Protein AF-A0A6F8UTC0-F1 (afdb_monomer_lite)

Structure (mmCIF, N/CA/C/O backbone):
data_AF-A0A6F8UTC0-F1
#
_entry.id   AF-A0A6F8UTC0-F1
#
loop_
_atom_site.group_PDB
_atom_site.id
_atom_site.type_symbol
_atom_site.label_atom_id
_atom_site.label_alt_id
_atom_site.label_comp_id
_atom_site.label_asym_id
_atom_site.label_entity_id
_atom_site.label_seq_id
_atom_site.pdbx_PDB_ins_code
_atom_site.Cartn_x
_atom_site.Cartn_y
_atom_site.Cartn_z
_atom_site.occupancy
_atom_site.B_iso_or_equiv
_atom_site.auth_seq_id
_atom_site.auth_comp_id
_atom_site.auth_asym_id
_atom_site.auth_atom_id
_atom_site.pdbx_PDB_model_num
ATOM 1 N N . MET A 1 1 ? -11.387 14.400 3.780 1.00 37.78 1 MET A N 1
ATOM 2 C CA . MET A 1 1 ? -12.212 13.318 3.208 1.00 37.78 1 MET A CA 1
ATOM 3 C C . MET A 1 1 ? -12.734 12.517 4.386 1.00 37.78 1 MET A C 1
ATOM 5 O O . MET A 1 1 ? -11.937 11.907 5.083 1.00 37.78 1 MET A O 1
ATOM 9 N N . THR A 1 2 ? -14.010 12.682 4.722 1.00 31.61 2 THR A N 1
ATOM 10 C CA . THR A 1 2 ? -14.590 12.215 5.991 1.00 31.61 2 THR A CA 1
ATOM 11 C C . THR A 1 2 ? -15.343 10.918 5.716 1.00 31.61 2 THR A C 1
ATOM 13 O O . THR A 1 2 ? -16.283 10.927 4.926 1.00 31.61 2 THR A O 1
ATOM 16 N N . LEU A 1 3 ? -14.898 9.803 6.298 1.00 43.12 3 LEU A N 1
ATOM 17 C CA . LEU A 1 3 ? -15.551 8.500 6.141 1.00 43.12 3 LEU A CA 1
ATOM 18 C C . LEU A 1 3 ? -16.836 8.477 6.985 1.00 43.12 3 LEU A C 1
ATOM 20 O O . LEU A 1 3 ? -16.785 8.781 8.172 1.00 43.12 3 LEU A O 1
ATOM 24 N N . LEU A 1 4 ? -17.984 8.134 6.397 1.00 34.75 4 LEU A N 1
ATOM 25 C CA . LEU A 1 4 ? -19.229 7.890 7.135 1.00 34.75 4 LEU A CA 1
ATOM 26 C C . LEU A 1 4 ? -19.411 6.376 7.322 1.00 34.75 4 LEU A C 1
ATOM 28 O O . LEU A 1 4 ? -19.353 5.641 6.338 1.00 34.75 4 LEU A O 1
ATOM 32 N N . PRO A 1 5 ? -19.642 5.892 8.551 1.00 50.03 5 PRO A N 1
ATOM 33 C CA . PRO A 1 5 ? -19.985 4.501 8.789 1.00 50.03 5 PRO A CA 1
ATOM 34 C C . PRO A 1 5 ? -21.492 4.295 8.597 1.00 50.03 5 PRO A C 1
ATOM 36 O O . PRO A 1 5 ? -22.301 4.675 9.450 1.00 50.03 5 PRO A O 1
ATOM 39 N N . ASP A 1 6 ? -21.864 3.644 7.496 1.00 47.78 6 ASP A N 1
ATOM 40 C CA . ASP A 1 6 ? -23.192 3.058 7.307 1.00 47.78 6 ASP A CA 1
ATOM 41 C C . ASP A 1 6 ? -23.338 1.815 8.193 1.00 47.78 6 ASP A C 1
ATOM 43 O O . ASP A 1 6 ? -23.087 0.682 7.796 1.00 47.78 6 ASP A O 1
ATOM 47 N N . SER A 1 7 ? -23.679 2.048 9.458 1.00 51.69 7 SER A N 1
ATOM 48 C CA . SER A 1 7 ? -24.448 1.137 10.321 1.00 51.69 7 SER A CA 1
ATOM 49 C C . SER A 1 7 ? -24.570 1.755 11.710 1.00 51.69 7 SER A C 1
ATOM 51 O O . SER A 1 7 ? -24.060 1.268 12.719 1.00 51.69 7 SER A O 1
ATOM 53 N N . VAL A 1 8 ? -25.289 2.874 11.789 1.00 48.56 8 VAL A N 1
ATOM 54 C CA . VAL A 1 8 ? -25.840 3.300 13.076 1.00 48.56 8 VAL A CA 1
ATOM 55 C C . VAL A 1 8 ? -26.801 2.190 13.527 1.00 48.56 8 VAL A C 1
ATOM 57 O O . VAL A 1 8 ? -27.676 1.824 12.739 1.00 48.56 8 VAL A O 1
ATOM 60 N N . PRO A 1 9 ? -26.686 1.647 14.758 1.00 48.69 9 PRO A N 1
ATOM 61 C CA . PRO A 1 9 ? -27.697 0.740 15.283 1.00 48.69 9 PRO A CA 1
ATOM 62 C C . PRO A 1 9 ? -29.050 1.425 15.131 1.00 48.69 9 PRO A C 1
ATOM 64 O O . PRO A 1 9 ? -29.203 2.576 15.561 1.00 48.69 9 PRO A O 1
ATOM 67 N N . THR A 1 10 ? -29.997 0.748 14.483 1.00 57.16 10 THR A N 1
ATOM 68 C CA . THR A 1 10 ? -31.353 1.261 14.285 1.00 57.16 10 THR A CA 1
ATOM 69 C C . THR A 1 10 ? -31.884 1.790 15.617 1.00 57.16 10 THR A C 1
ATOM 71 O O . THR A 1 10 ? -31.550 1.272 16.686 1.00 57.16 10 THR A O 1
ATOM 74 N N . SER A 1 11 ? -32.695 2.847 15.583 1.00 66.44 11 SER A N 1
ATOM 75 C CA . SER A 1 11 ? -33.332 3.439 16.774 1.00 66.44 11 SER A CA 1
ATOM 76 C C . SER A 1 11 ? -33.921 2.387 17.730 1.00 66.44 11 SER A C 1
ATOM 78 O O . SER A 1 11 ? -33.895 2.567 18.945 1.00 66.44 11 SER A O 1
ATOM 80 N N . VAL A 1 12 ? -34.350 1.250 17.177 1.00 64.44 12 VAL A N 1
ATOM 81 C CA . VAL A 1 12 ? -34.816 0.045 17.868 1.00 64.44 12 VAL A CA 1
ATOM 82 C C . VAL A 1 12 ? -33.764 -0.571 18.799 1.00 64.44 12 VAL A C 1
ATOM 84 O O . VAL A 1 12 ? -34.077 -0.841 19.954 1.00 64.44 12 VAL A O 1
ATOM 87 N N . ALA A 1 13 ? -32.513 -0.749 18.363 1.00 62.91 13 ALA A N 1
ATOM 88 C CA . ALA A 1 13 ? -31.450 -1.310 19.203 1.00 62.91 13 ALA A CA 1
ATOM 89 C C . ALA A 1 13 ? -31.121 -0.399 20.398 1.00 62.91 13 ALA A C 1
ATOM 91 O O . ALA A 1 13 ? -30.883 -0.878 21.507 1.00 62.91 13 ALA A O 1
ATOM 92 N N . ARG A 1 14 ? -31.181 0.926 20.200 1.00 64.88 14 ARG A N 1
ATOM 93 C CA . ARG A 1 14 ? -31.019 1.902 21.291 1.00 64.88 14 ARG A CA 1
ATOM 94 C C . ARG A 1 14 ? -32.198 1.866 22.258 1.00 64.88 14 ARG A C 1
ATOM 96 O O . ARG A 1 14 ? -31.983 1.840 23.465 1.00 64.88 14 ARG A O 1
ATOM 103 N N . ALA A 1 15 ? -33.427 1.823 21.745 1.00 69.88 15 ALA A N 1
ATOM 104 C CA . ALA A 1 15 ? -34.628 1.718 22.570 1.00 69.88 15 ALA A CA 1
ATOM 105 C C . ALA A 1 15 ? -34.634 0.431 23.411 1.00 69.88 15 ALA A C 1
ATOM 107 O O . ALA A 1 15 ? -34.997 0.472 24.585 1.00 69.88 15 ALA A O 1
ATOM 108 N N . PHE A 1 16 ? -34.165 -0.687 22.848 1.00 70.56 16 PHE A N 1
ATOM 109 C CA . PHE A 1 16 ? -34.057 -1.956 23.566 1.00 70.56 16 PHE A CA 1
ATOM 110 C C . PHE A 1 16 ? -33.047 -1.876 24.718 1.00 70.56 16 PHE A C 1
ATOM 112 O O . PHE A 1 16 ? -33.365 -2.282 25.831 1.00 70.56 16 PHE A O 1
ATOM 119 N N . LEU A 1 17 ? -31.880 -1.265 24.481 1.00 70.56 17 LEU A N 1
ATOM 120 C CA . LEU A 1 17 ? -30.852 -1.028 25.502 1.00 70.56 17 LEU A CA 1
ATOM 121 C C . LEU A 1 17 ? -31.375 -0.173 26.666 1.00 70.56 17 LEU A C 1
ATOM 123 O O . LEU A 1 17 ? -31.218 -0.552 27.829 1.00 70.56 17 LEU A O 1
ATOM 127 N N . PHE A 1 18 ? -32.052 0.941 26.365 1.00 75.81 18 PHE A N 1
ATOM 128 C CA . PHE A 1 18 ? -32.669 1.787 27.393 1.00 75.81 18 PHE A CA 1
ATOM 129 C C . PHE A 1 18 ? -33.800 1.064 28.136 1.00 75.81 18 PHE A C 1
ATOM 131 O O . PHE A 1 18 ? -33.924 1.220 29.350 1.00 75.81 18 PHE A O 1
ATOM 138 N N . GLY A 1 19 ? -34.583 0.237 27.438 1.00 79.31 19 GLY A N 1
ATOM 139 C CA . GLY A 1 19 ? -35.638 -0.581 28.034 1.00 79.31 19 GLY A CA 1
ATOM 140 C C . GLY A 1 19 ? -35.091 -1.605 29.028 1.00 79.31 19 GLY A C 1
ATOM 141 O O . GLY A 1 19 ? -35.529 -1.637 30.177 1.00 79.31 19 GLY A O 1
ATOM 142 N N . THR A 1 20 ? -34.087 -2.395 28.632 1.00 74.06 20 THR A N 1
ATOM 143 C CA . THR A 1 20 ? -33.456 -3.384 29.523 1.00 74.06 20 THR A CA 1
ATOM 144 C C . THR A 1 20 ? -32.751 -2.726 30.705 1.00 74.06 20 THR A C 1
ATOM 146 O O . THR A 1 20 ? -32.805 -3.244 31.820 1.00 74.06 20 THR A O 1
ATOM 149 N N . PHE A 1 21 ? -32.147 -1.554 30.488 1.00 74.94 21 PHE A N 1
ATOM 150 C CA . PHE A 1 21 ? -31.512 -0.778 31.547 1.00 74.94 21 PHE A CA 1
ATOM 151 C C . PHE A 1 21 ? -32.530 -0.257 32.570 1.00 74.94 21 PHE A C 1
ATOM 153 O O . PHE A 1 21 ? -32.370 -0.480 33.770 1.00 74.94 21 PHE A O 1
ATOM 160 N N . GLY A 1 22 ? -33.610 0.379 32.101 1.00 78.81 22 GLY A N 1
ATOM 161 C CA . GLY A 1 22 ? -34.680 0.874 32.966 1.00 78.81 22 GLY A CA 1
ATOM 162 C C . GLY A 1 22 ? -35.311 -0.246 33.794 1.00 78.81 22 GLY A C 1
ATOM 163 O O . GLY A 1 22 ? -35.512 -0.085 34.997 1.00 78.81 22 GLY A O 1
ATOM 164 N N . LEU A 1 23 ? -35.531 -1.412 33.181 1.00 77.31 23 LEU A N 1
ATOM 165 C CA . LEU A 1 23 ? -36.039 -2.597 33.870 1.00 77.31 23 LEU A CA 1
ATOM 166 C C . LEU A 1 23 ? -35.081 -3.062 34.982 1.00 77.31 23 LEU A C 1
ATOM 168 O O . LEU A 1 23 ? -35.519 -3.338 36.097 1.00 77.31 23 LEU A O 1
ATOM 172 N N . GLY A 1 24 ? -33.772 -3.096 34.702 1.00 77.44 24 GLY A N 1
ATOM 173 C CA . GLY A 1 24 ? -32.742 -3.461 35.678 1.00 77.44 24 GLY A CA 1
ATOM 174 C C . GLY A 1 24 ? -32.701 -2.523 36.888 1.00 77.44 24 GLY A C 1
ATOM 175 O O . GLY A 1 24 ? -32.649 -2.990 38.026 1.00 77.44 24 GLY A O 1
ATOM 176 N N . VAL A 1 25 ? -32.803 -1.208 36.663 1.00 77.69 25 VAL A N 1
ATOM 177 C CA . VAL A 1 25 ? -32.870 -0.209 37.745 1.00 77.69 25 VAL A CA 1
ATOM 178 C C . VAL A 1 25 ? -34.129 -0.400 38.592 1.00 77.69 25 VAL A C 1
ATOM 180 O O . VAL A 1 25 ? -34.047 -0.401 39.820 1.00 77.69 25 VAL A O 1
ATOM 183 N N . VAL A 1 26 ? -35.287 -0.618 37.961 1.00 79.25 26 VAL A N 1
ATOM 184 C CA . VAL A 1 26 ? -36.551 -0.852 38.676 1.00 79.25 26 VAL A CA 1
ATOM 185 C C . VAL A 1 26 ? -36.475 -2.118 39.530 1.00 79.25 26 VAL A C 1
ATOM 187 O O . VAL A 1 26 ? -36.846 -2.070 40.702 1.00 79.25 26 VAL A O 1
ATOM 190 N N . PHE A 1 27 ? -35.942 -3.225 39.003 1.00 79.75 27 PHE A N 1
ATOM 191 C CA . PHE A 1 27 ? -35.770 -4.457 39.777 1.00 79.75 27 PHE A CA 1
ATOM 192 C C . PHE A 1 27 ? -34.795 -4.291 40.944 1.00 79.75 27 PHE A C 1
ATOM 194 O O . PHE A 1 27 ? -35.070 -4.795 42.032 1.00 79.75 27 PHE A O 1
ATOM 201 N N . ALA A 1 28 ? -33.695 -3.558 40.758 1.00 77.56 28 ALA A N 1
ATOM 202 C CA . ALA A 1 28 ? -32.742 -3.288 41.831 1.00 77.56 28 ALA A CA 1
ATOM 203 C C . ALA A 1 28 ? -33.369 -2.444 42.954 1.00 77.56 28 ALA A C 1
ATOM 205 O O . ALA A 1 28 ? -33.231 -2.774 44.134 1.00 77.56 28 ALA A O 1
ATOM 206 N N . LEU A 1 29 ? -34.101 -1.382 42.602 1.00 81.12 29 LEU A N 1
ATOM 207 C CA . LEU A 1 29 ? -34.798 -0.533 43.572 1.00 81.12 29 LEU A CA 1
ATOM 208 C C . LEU A 1 29 ? -35.916 -1.297 44.291 1.00 81.12 29 LEU A C 1
ATOM 210 O O . LEU A 1 29 ? -36.020 -1.218 45.515 1.00 81.12 29 LEU A O 1
ATOM 214 N N . TYR A 1 30 ? -36.714 -2.071 43.552 1.00 83.81 30 TYR A N 1
ATOM 215 C CA . TYR A 1 30 ? -37.788 -2.886 44.115 1.00 83.81 30 TYR A CA 1
ATOM 216 C C . TYR A 1 30 ? -37.244 -3.977 45.044 1.00 83.81 30 TYR A C 1
ATOM 218 O O . TYR A 1 30 ? -37.730 -4.132 46.162 1.00 83.81 30 TYR A O 1
ATOM 226 N N . GLY A 1 31 ? -36.193 -4.686 44.622 1.00 81.69 31 GLY A N 1
ATOM 227 C CA . GLY A 1 31 ? -35.520 -5.699 45.434 1.00 81.69 31 GLY A CA 1
ATOM 228 C C . GLY A 1 31 ? -34.963 -5.125 46.737 1.00 81.69 31 GLY A C 1
ATOM 229 O O . GLY A 1 31 ? -35.173 -5.709 47.800 1.00 81.69 31 GLY A O 1
ATOM 230 N N . ASN A 1 32 ? -34.337 -3.943 46.685 1.00 80.56 32 ASN A N 1
ATOM 231 C CA . ASN A 1 32 ? -33.869 -3.243 47.884 1.00 80.56 32 ASN A CA 1
ATOM 232 C C . ASN A 1 32 ? -35.019 -2.820 48.807 1.00 80.56 32 ASN A C 1
ATOM 234 O O . ASN A 1 32 ? -34.925 -3.013 50.019 1.00 80.56 32 ASN A O 1
ATOM 238 N N . ALA A 1 33 ? -36.107 -2.269 48.263 1.00 81.38 33 ALA A N 1
ATOM 239 C CA . ALA A 1 33 ? -37.265 -1.864 49.058 1.00 81.38 33 ALA A CA 1
ATOM 240 C C . ALA A 1 33 ? -37.925 -3.066 49.754 1.00 81.38 33 ALA A C 1
ATOM 242 O O . ALA A 1 33 ? -38.207 -3.013 50.952 1.00 81.38 33 ALA A O 1
ATOM 243 N N . TRP A 1 34 ? -38.108 -4.170 49.025 1.00 87.19 34 TRP A N 1
ATOM 244 C CA . TRP A 1 34 ? -38.650 -5.416 49.563 1.00 87.19 34 TRP A CA 1
ATOM 245 C C . TRP A 1 34 ? -37.753 -6.009 50.658 1.00 87.19 34 TRP A C 1
ATOM 247 O O . TRP A 1 34 ? -38.239 -6.395 51.721 1.00 87.19 34 TRP A O 1
ATOM 257 N N . TYR A 1 35 ? -36.434 -6.019 50.442 1.00 79.75 35 TYR A N 1
ATOM 258 C CA . TYR A 1 35 ? -35.474 -6.495 51.436 1.00 79.75 35 TYR A CA 1
ATOM 259 C C . TYR A 1 35 ? -35.493 -5.648 52.717 1.00 79.75 35 TYR A C 1
ATOM 261 O O . TYR A 1 35 ? -35.491 -6.198 53.820 1.00 79.75 35 TYR A O 1
ATOM 269 N N . LEU A 1 36 ? -35.561 -4.317 52.597 1.00 82.00 36 LEU A N 1
ATOM 270 C CA . LEU A 1 36 ? -35.660 -3.420 53.751 1.00 82.00 36 LEU A CA 1
ATOM 271 C C . LEU A 1 36 ? -36.943 -3.652 54.557 1.00 82.00 36 LEU A C 1
ATOM 273 O O . LEU A 1 36 ? -36.881 -3.688 55.786 1.00 82.00 36 LEU A O 1
ATOM 277 N N . ASP A 1 37 ? -38.083 -3.852 53.891 1.00 85.31 37 ASP A N 1
ATOM 278 C CA . ASP A 1 37 ? -39.349 -4.179 54.560 1.00 85.31 37 ASP A CA 1
ATOM 279 C C . ASP A 1 37 ? -39.262 -5.517 55.312 1.00 85.31 37 ASP A C 1
ATOM 281 O O . ASP A 1 37 ? -39.659 -5.616 56.476 1.00 85.31 37 ASP A O 1
ATOM 285 N N . PHE A 1 38 ? -38.655 -6.533 54.692 1.00 84.69 38 PHE A N 1
ATOM 286 C CA . PHE A 1 38 ? -38.432 -7.830 55.328 1.00 84.69 38 PHE A CA 1
ATOM 287 C C . PHE A 1 38 ? -37.548 -7.722 56.582 1.00 84.69 38 PHE A C 1
ATOM 289 O O . PHE A 1 38 ? -37.896 -8.252 57.642 1.00 84.69 38 PHE A O 1
ATOM 296 N N . VAL A 1 39 ? -36.424 -7.001 56.494 1.00 81.25 39 VAL A N 1
ATOM 297 C CA . VAL A 1 39 ? -35.525 -6.769 57.637 1.00 81.25 39 VAL A CA 1
ATOM 298 C C . VAL A 1 39 ? -36.239 -5.993 58.742 1.00 81.25 39 VAL A C 1
ATOM 300 O O . VAL A 1 39 ? -36.117 -6.355 59.913 1.00 81.25 39 VAL A O 1
ATOM 303 N N . ARG A 1 40 ? -37.024 -4.969 58.389 1.00 87.69 40 ARG A N 1
ATOM 304 C CA . ARG A 1 40 ? -37.786 -4.164 59.347 1.00 87.69 40 ARG A CA 1
ATOM 305 C C . ARG A 1 40 ? -38.797 -5.006 60.121 1.00 87.69 40 ARG A C 1
ATOM 307 O O . ARG A 1 40 ? -38.778 -4.973 61.348 1.00 87.69 40 ARG A O 1
ATOM 314 N N . LYS A 1 41 ? -39.614 -5.805 59.429 1.00 86.69 41 LYS A N 1
ATOM 315 C CA . LYS A 1 41 ? -40.600 -6.701 60.061 1.00 86.69 41 LYS A CA 1
ATOM 316 C C . LYS A 1 41 ? -39.938 -7.695 61.008 1.00 86.69 41 LYS A C 1
ATOM 318 O O . LYS A 1 41 ? -40.409 -7.906 62.123 1.00 86.69 41 LYS A O 1
ATOM 323 N N . ARG A 1 42 ? -38.807 -8.274 60.596 1.00 81.88 42 ARG A N 1
ATOM 324 C CA . ARG A 1 42 ? -38.046 -9.207 61.436 1.00 81.88 42 ARG A CA 1
ATOM 325 C C . ARG A 1 42 ? -37.456 -8.513 62.667 1.00 81.88 42 ARG A C 1
ATOM 327 O O . ARG A 1 42 ? -37.458 -9.091 63.748 1.00 81.88 42 ARG A O 1
ATOM 334 N N . TRP A 1 43 ? -36.993 -7.272 62.526 1.00 81.75 43 TRP A N 1
ATOM 335 C CA . TRP A 1 43 ? -36.491 -6.470 63.643 1.00 81.75 43 TRP A CA 1
ATOM 336 C C . TRP A 1 43 ? -37.593 -6.077 64.634 1.00 81.75 43 TRP A C 1
ATOM 338 O O . TRP A 1 43 ? -37.388 -6.128 65.845 1.00 81.75 43 TRP A O 1
ATOM 348 N N . GLU A 1 44 ? -38.771 -5.708 64.133 1.00 88.06 44 GLU A N 1
ATOM 349 C CA . GLU A 1 44 ? -39.940 -5.400 64.960 1.00 88.06 44 GLU A CA 1
ATOM 350 C C . GLU A 1 44 ? -40.413 -6.632 65.743 1.00 88.06 44 GLU A C 1
ATOM 352 O O . GLU A 1 44 ? -40.672 -6.515 66.939 1.00 88.06 44 GLU A O 1
ATOM 357 N N . ALA A 1 45 ? -40.413 -7.818 65.123 1.00 84.19 45 ALA A N 1
ATOM 358 C CA . ALA A 1 45 ? -40.710 -9.076 65.809 1.00 84.19 45 ALA A CA 1
ATOM 359 C C . ALA A 1 45 ? -39.704 -9.382 66.936 1.00 84.19 45 ALA A C 1
ATOM 361 O O . ALA A 1 45 ? -40.109 -9.705 68.049 1.00 84.19 45 ALA A O 1
ATOM 362 N N . LEU A 1 46 ? -38.401 -9.205 66.685 1.00 80.75 46 LEU A N 1
ATOM 363 C CA . LEU A 1 46 ? -37.356 -9.407 67.701 1.00 80.75 46 LEU A CA 1
ATOM 364 C C . LEU A 1 46 ? -37.462 -8.414 68.868 1.00 80.75 46 LEU A C 1
ATOM 366 O O . LEU A 1 46 ? -37.151 -8.764 70.001 1.00 80.75 46 LEU A O 1
ATOM 370 N N . ARG A 1 47 ? -37.915 -7.177 68.622 1.00 84.25 47 ARG A N 1
ATOM 371 C CA . ARG A 1 47 ? -38.141 -6.182 69.687 1.00 84.25 47 ARG A CA 1
ATOM 372 C C . ARG A 1 47 ? -39.276 -6.547 70.634 1.00 84.25 47 ARG A C 1
ATOM 374 O O . ARG A 1 47 ? -39.282 -6.053 71.758 1.00 84.25 47 ARG A O 1
ATOM 381 N N . GLN A 1 48 ? -40.245 -7.327 70.167 1.00 88.88 48 GLN A N 1
ATOM 382 C CA . GLN A 1 48 ? -41.399 -7.733 70.965 1.00 88.88 48 GLN A CA 1
ATOM 383 C C . GLN A 1 48 ? -41.130 -8.996 71.797 1.00 88.88 48 GLN A C 1
ATOM 385 O O . GLN A 1 48 ? -41.931 -9.313 72.674 1.00 88.88 48 GLN A O 1
ATOM 390 N N . GLU A 1 49 ? -40.016 -9.705 71.576 1.00 88.31 49 GLU A N 1
ATOM 391 C CA . GLU A 1 49 ? -39.640 -10.846 72.415 1.00 88.31 49 GLU A CA 1
ATOM 392 C C . GLU A 1 49 ? -39.135 -10.368 73.796 1.00 88.31 49 GLU A C 1
ATOM 394 O O . GLU A 1 49 ? -38.218 -9.547 73.872 1.00 88.31 49 GLU A O 1
ATOM 399 N N . PRO A 1 50 ? -39.706 -10.878 74.907 1.00 88.81 50 PRO A N 1
ATOM 400 C CA . PRO A 1 50 ? -39.368 -10.426 76.260 1.00 88.81 50 PRO A CA 1
ATOM 401 C C . PRO A 1 50 ? -37.959 -10.847 76.706 1.00 88.81 50 PRO A C 1
ATOM 403 O O . PRO A 1 50 ? -37.374 -10.203 77.574 1.00 88.81 50 PRO A O 1
ATOM 406 N N . ASP A 1 51 ? -37.399 -11.899 76.100 1.00 92.50 51 ASP A N 1
ATOM 407 C CA . ASP A 1 51 ? -36.030 -12.362 76.332 1.00 92.50 51 ASP A CA 1
ATOM 408 C C . ASP A 1 51 ? -35.148 -12.047 75.114 1.00 92.50 51 ASP A C 1
ATOM 410 O O . ASP A 1 51 ? -35.023 -12.831 74.166 1.00 92.50 51 ASP A O 1
ATOM 414 N N . GLN A 1 52 ? -34.515 -10.873 75.153 1.00 83.06 52 GLN A N 1
ATOM 415 C CA . GLN A 1 52 ? -33.636 -10.402 74.082 1.00 83.06 52 GLN A CA 1
ATOM 416 C C . GLN A 1 52 ? -32.428 -11.320 73.843 1.00 83.06 52 GLN A C 1
ATOM 418 O O . GLN A 1 52 ? -31.922 -11.373 72.721 1.00 83.06 52 GLN A O 1
ATOM 423 N N . ALA A 1 53 ? -31.957 -12.054 74.859 1.00 83.94 53 ALA A N 1
ATOM 424 C CA . ALA A 1 53 ? -30.798 -12.932 74.721 1.00 83.94 53 ALA A CA 1
ATOM 425 C C . ALA A 1 53 ? -31.154 -14.193 73.918 1.00 83.94 53 ALA A C 1
ATOM 427 O O . ALA A 1 53 ? -30.415 -14.576 73.003 1.00 83.94 53 ALA A O 1
ATOM 428 N N . ALA A 1 54 ? -32.318 -14.790 74.192 1.00 84.75 54 ALA A N 1
ATOM 429 C CA . ALA A 1 54 ? -32.841 -15.914 73.417 1.00 84.75 54 ALA A CA 1
ATOM 430 C C . ALA A 1 54 ? -33.171 -15.513 71.965 1.00 84.75 54 ALA A C 1
ATOM 432 O O . ALA A 1 54 ? -32.858 -16.257 71.027 1.00 84.75 54 ALA A O 1
ATOM 433 N N . ALA A 1 55 ? -33.727 -14.313 71.769 1.00 80.38 55 ALA A N 1
ATOM 434 C CA . ALA A 1 55 ? -34.034 -13.738 70.459 1.00 80.38 55 ALA A CA 1
ATOM 435 C C . ALA A 1 55 ? -32.773 -13.583 69.585 1.00 80.38 55 ALA A C 1
ATOM 437 O O . ALA A 1 55 ? -32.731 -14.014 68.427 1.00 80.38 55 ALA A O 1
ATOM 438 N N . LEU A 1 56 ? -31.692 -13.038 70.159 1.00 79.88 56 LEU A N 1
ATOM 439 C CA . LEU A 1 56 ? -30.419 -12.851 69.455 1.00 79.88 56 LEU A CA 1
ATOM 440 C C . LEU A 1 56 ? -29.741 -14.185 69.106 1.00 79.88 56 LEU A C 1
ATOM 442 O O . LEU A 1 56 ? -29.144 -14.318 68.033 1.00 79.88 56 LEU A O 1
ATOM 446 N N . ALA A 1 57 ? -29.840 -15.183 69.989 1.00 83.19 57 ALA A N 1
ATOM 447 C CA . ALA A 1 57 ? -29.308 -16.522 69.751 1.00 83.19 57 ALA A CA 1
ATOM 448 C C . ALA A 1 57 ? -30.034 -17.226 68.589 1.00 83.19 57 ALA A C 1
ATOM 450 O O . ALA A 1 57 ? -29.376 -17.773 67.698 1.00 83.19 57 ALA A O 1
ATOM 451 N N . ARG A 1 58 ? -31.372 -17.134 68.525 1.00 80.19 58 ARG A N 1
ATOM 452 C CA . ARG A 1 58 ? -32.160 -17.646 67.385 1.00 80.19 58 ARG A CA 1
ATOM 453 C C . ARG A 1 58 ? -31.861 -16.900 66.091 1.00 80.19 58 ARG A C 1
ATOM 455 O O . ARG A 1 58 ? -31.746 -17.526 65.037 1.00 80.19 58 ARG A O 1
ATOM 462 N N . ALA A 1 59 ? -31.697 -15.579 66.148 1.00 76.50 59 ALA A N 1
ATOM 463 C CA . ALA A 1 59 ? -31.333 -14.779 64.980 1.00 76.50 59 ALA A CA 1
ATOM 464 C C . ALA A 1 59 ? -29.954 -15.172 64.418 1.00 76.50 59 ALA A C 1
ATOM 466 O O . ALA A 1 59 ? -29.780 -15.224 63.202 1.00 76.50 59 ALA A O 1
ATOM 467 N N . ARG A 1 60 ? -28.989 -15.513 65.285 1.00 76.50 60 ARG A N 1
ATOM 468 C CA . ARG A 1 60 ? -27.680 -16.044 64.867 1.00 76.50 60 ARG A CA 1
ATOM 469 C C . ARG A 1 60 ? -27.772 -17.449 64.269 1.00 76.50 60 ARG A C 1
ATOM 471 O O . ARG A 1 60 ? -27.088 -17.713 63.286 1.00 76.50 60 ARG A O 1
ATOM 478 N N . GLN A 1 61 ? -28.619 -18.327 64.812 1.00 80.62 61 GLN A N 1
ATOM 479 C CA . GLN A 1 61 ? -28.810 -19.685 64.278 1.00 80.62 61 GLN A CA 1
ATOM 480 C C . GLN A 1 61 ? -29.546 -19.712 62.933 1.00 80.62 61 GLN A C 1
ATOM 482 O O . GLN A 1 61 ? -29.268 -20.567 62.100 1.00 80.62 61 GLN A O 1
ATOM 487 N N . THR A 1 62 ? -30.456 -18.768 62.691 1.00 76.56 62 THR A N 1
ATOM 488 C CA . THR A 1 62 ? -31.265 -18.705 61.457 1.00 76.56 62 THR A CA 1
ATOM 489 C C . THR A 1 62 ? -30.573 -17.982 60.294 1.00 76.56 62 THR A C 1
ATOM 491 O O . THR A 1 62 ? -31.232 -17.634 59.316 1.00 76.56 62 THR A O 1
ATOM 494 N N . GLY A 1 63 ? -29.257 -17.756 60.385 1.00 63.06 63 GLY A N 1
ATOM 495 C CA . GLY A 1 63 ? -28.491 -16.984 59.409 1.00 63.06 63 GLY A CA 1
ATOM 496 C C . GLY A 1 63 ? -28.731 -15.486 59.595 1.00 63.06 63 GLY A C 1
ATOM 497 O O . GLY A 1 63 ? -29.789 -14.955 59.248 1.00 63.06 63 GLY A O 1
ATOM 498 N N . GLY A 1 64 ? -27.748 -14.798 60.178 1.00 60.22 64 GLY A N 1
ATOM 499 C CA . GLY A 1 64 ? -27.796 -13.351 60.372 1.00 60.22 64 GLY A CA 1
ATOM 500 C C . GLY A 1 64 ? -27.988 -12.592 59.053 1.00 60.22 64 GLY A C 1
ATOM 501 O O . GLY A 1 64 ? -27.632 -13.067 57.976 1.00 60.22 64 GLY A O 1
ATOM 502 N N . VAL A 1 65 ? -28.553 -11.389 59.147 1.00 60.09 65 VAL A N 1
ATOM 503 C CA . VAL A 1 65 ? -28.778 -10.479 58.015 1.00 60.09 65 VAL A CA 1
ATOM 504 C C . VAL A 1 65 ? -27.418 -10.069 57.423 1.00 60.09 65 VAL A C 1
ATOM 506 O O . VAL A 1 65 ? -26.770 -9.144 57.910 1.00 60.09 65 VAL A O 1
ATOM 509 N N . HIS A 1 66 ? -26.945 -10.776 56.394 1.00 61.38 66 HIS A N 1
ATOM 510 C CA . HIS A 1 66 ? -25.675 -10.480 55.727 1.00 61.38 66 HIS A CA 1
ATOM 511 C C . HIS A 1 66 ? -25.810 -9.230 54.843 1.00 61.38 66 HIS A C 1
ATOM 513 O O . HIS A 1 66 ? -26.074 -9.319 53.647 1.00 61.38 66 HIS A O 1
ATOM 519 N N . LEU A 1 67 ? -25.566 -8.051 55.425 1.00 63.66 67 LEU A N 1
ATOM 520 C CA . LEU A 1 67 ? -25.500 -6.754 54.724 1.00 63.66 67 LEU A CA 1
ATOM 521 C C . LEU A 1 67 ? -24.468 -6.709 53.580 1.00 63.66 67 LEU A C 1
ATOM 523 O O . LEU A 1 67 ? -24.541 -5.840 52.717 1.00 63.66 67 LEU A O 1
ATOM 527 N N . VAL A 1 68 ? -23.532 -7.658 53.540 1.00 65.50 68 VAL A N 1
ATOM 528 C CA . VAL A 1 68 ? -22.509 -7.771 52.491 1.00 65.50 68 VAL A CA 1
ATOM 529 C C . VAL A 1 68 ? -23.128 -8.101 51.129 1.00 65.50 68 VAL A C 1
ATOM 531 O O . VAL A 1 68 ? -22.714 -7.532 50.123 1.00 65.50 68 VAL A O 1
ATOM 534 N N . ALA A 1 69 ? -24.147 -8.964 51.081 1.00 67.81 69 ALA A N 1
ATOM 535 C CA . ALA A 1 69 ? -24.767 -9.385 49.824 1.00 67.81 69 ALA A CA 1
ATOM 536 C C . ALA A 1 69 ? -25.399 -8.218 49.028 1.00 67.81 69 ALA A C 1
ATOM 538 O O . ALA A 1 69 ? -25.068 -8.077 47.849 1.00 67.81 69 ALA A O 1
ATOM 539 N N . PRO A 1 70 ? -26.230 -7.334 49.622 1.00 70.81 70 PRO A N 1
ATOM 540 C CA . PRO A 1 70 ? -26.782 -6.192 48.892 1.00 70.81 70 PRO A CA 1
ATOM 541 C C . PRO A 1 70 ? -25.725 -5.149 48.499 1.00 70.81 70 PRO A C 1
ATOM 543 O O . PRO A 1 70 ? -25.845 -4.552 47.433 1.00 70.81 70 PRO A O 1
ATOM 546 N N . ILE A 1 71 ? -24.659 -4.960 49.289 1.00 72.38 71 ILE A N 1
ATOM 547 C CA . ILE A 1 71 ? -23.562 -4.039 48.936 1.00 72.38 71 ILE A CA 1
ATOM 548 C C . ILE A 1 71 ? -22.781 -4.561 47.723 1.00 72.38 71 ILE A C 1
ATOM 550 O O . ILE A 1 71 ? -22.519 -3.805 46.790 1.00 72.38 71 ILE A O 1
ATOM 554 N N . VAL A 1 72 ? -22.451 -5.856 47.702 1.00 72.62 72 VAL A N 1
ATOM 555 C CA . VAL A 1 72 ? -21.767 -6.492 46.565 1.00 72.62 72 VAL A CA 1
ATOM 556 C C . VAL A 1 72 ? -22.656 -6.479 45.321 1.00 72.62 72 VAL A C 1
ATOM 558 O O . VAL A 1 72 ? -22.180 -6.136 44.241 1.00 72.62 72 VAL A O 1
ATOM 561 N N . ALA A 1 73 ? -23.953 -6.771 45.461 1.00 73.44 73 ALA A N 1
ATOM 562 C CA . ALA A 1 73 ? -24.903 -6.688 44.353 1.00 73.44 73 ALA A CA 1
ATOM 563 C C . ALA A 1 73 ? -24.994 -5.262 43.786 1.00 73.44 73 ALA A C 1
ATOM 565 O O . ALA A 1 73 ? -24.948 -5.077 42.573 1.00 73.44 73 ALA A O 1
ATOM 566 N N . PHE A 1 74 ? -25.048 -4.242 44.647 1.00 75.31 74 PHE A N 1
ATOM 567 C CA . PHE A 1 74 ? -25.084 -2.844 44.220 1.00 75.31 74 PHE A CA 1
ATOM 568 C C . PHE A 1 74 ? -23.782 -2.410 43.532 1.00 75.31 74 PHE A C 1
ATOM 570 O O . PHE A 1 74 ? -23.829 -1.761 42.490 1.00 75.31 74 PHE A O 1
ATOM 577 N N . ALA A 1 75 ? -22.622 -2.824 44.052 1.00 73.56 75 ALA A N 1
ATOM 578 C CA . ALA A 1 75 ? -21.328 -2.569 43.421 1.00 73.56 75 ALA A CA 1
ATOM 579 C C . ALA A 1 75 ? -21.214 -3.238 42.039 1.00 73.56 75 ALA A C 1
ATOM 581 O O . ALA A 1 75 ? -20.717 -2.617 41.103 1.00 73.56 75 ALA A O 1
ATOM 582 N N . LEU A 1 76 ? -21.723 -4.466 41.884 1.00 75.50 76 LEU A N 1
ATOM 583 C CA . LEU A 1 76 ? -21.768 -5.165 40.596 1.00 75.50 76 LEU A CA 1
ATOM 584 C C . LEU A 1 76 ? -22.719 -4.492 39.602 1.00 75.50 76 LEU A C 1
ATOM 586 O O . LEU A 1 76 ? -22.380 -4.389 38.427 1.00 75.50 76 LEU A O 1
ATOM 590 N N . VAL A 1 77 ? -23.870 -3.987 40.056 1.00 75.06 77 VAL A N 1
ATOM 591 C CA . VAL A 1 77 ? -24.792 -3.213 39.208 1.00 75.06 77 VAL A CA 1
ATOM 592 C C . VAL A 1 77 ? -24.146 -1.899 38.771 1.00 75.06 77 VAL A C 1
ATOM 594 O O . VAL A 1 77 ? -24.170 -1.583 37.587 1.00 75.06 77 VAL A O 1
ATOM 597 N N . ILE A 1 78 ? -23.502 -1.158 39.679 1.00 72.62 78 ILE A N 1
ATOM 598 C CA . ILE A 1 78 ? -22.761 0.060 39.316 1.00 72.62 78 ILE A CA 1
ATOM 599 C C . ILE A 1 78 ? -21.645 -0.266 38.324 1.00 72.62 78 ILE A C 1
ATOM 601 O O . ILE A 1 78 ? -21.524 0.425 37.319 1.00 72.62 78 ILE A O 1
ATOM 605 N N . ALA A 1 79 ? -20.865 -1.324 38.550 1.00 71.25 79 ALA A N 1
ATOM 606 C CA . ALA A 1 79 ? -19.832 -1.740 37.609 1.00 71.25 79 ALA A CA 1
ATOM 607 C C . ALA A 1 79 ? -20.434 -2.081 36.234 1.00 71.25 79 ALA A C 1
ATOM 609 O O . ALA A 1 79 ? -19.978 -1.559 35.226 1.00 71.25 79 ALA A O 1
ATOM 610 N N . ALA A 1 80 ? -21.509 -2.868 36.175 1.00 69.81 80 ALA A N 1
ATOM 611 C CA . ALA A 1 80 ? -22.151 -3.250 34.918 1.00 69.81 80 ALA A CA 1
ATOM 612 C C . ALA A 1 80 ? -22.771 -2.067 34.152 1.00 69.81 80 ALA A C 1
ATOM 614 O O . ALA A 1 80 ? -22.874 -2.116 32.931 1.00 69.81 80 ALA A O 1
ATOM 615 N N . VAL A 1 81 ? -23.183 -1.011 34.854 1.00 68.25 81 VAL A N 1
ATOM 616 C CA . VAL A 1 81 ? -23.871 0.151 34.272 1.00 68.25 81 VAL A CA 1
ATOM 617 C C . VAL A 1 81 ? -22.907 1.276 33.921 1.00 68.25 81 VAL A C 1
ATOM 619 O O . VAL A 1 81 ? -23.034 1.910 32.880 1.00 68.25 81 VAL A O 1
ATOM 622 N N . VAL A 1 82 ? -21.948 1.553 34.796 1.00 66.50 82 VAL A N 1
ATOM 623 C CA . VAL A 1 82 ? -21.058 2.706 34.664 1.00 66.50 82 VAL A CA 1
ATOM 624 C C . VAL A 1 82 ? -19.867 2.364 33.773 1.00 66.50 82 VAL A C 1
ATOM 626 O O . VAL A 1 82 ? -19.490 3.182 32.942 1.00 66.50 82 VAL A O 1
ATOM 629 N N . VAL A 1 83 ? -19.309 1.152 33.867 1.00 58.97 83 VAL A N 1
ATOM 630 C CA . VAL A 1 83 ? -18.119 0.744 33.090 1.00 58.97 83 VAL A CA 1
ATOM 631 C C . VAL A 1 83 ? -18.325 0.827 31.567 1.00 58.97 83 VAL A C 1
ATOM 633 O O . VAL A 1 83 ? -17.406 1.300 30.907 1.00 58.97 83 VAL A O 1
ATOM 636 N N . PRO A 1 84 ? -19.488 0.472 30.978 1.00 59.72 84 PRO A N 1
ATOM 637 C CA . PRO A 1 84 ? -19.724 0.636 29.536 1.00 59.72 84 PRO A CA 1
ATOM 638 C C . PRO A 1 84 ? -19.913 2.089 29.068 1.00 59.72 84 PRO A C 1
ATOM 640 O O . PRO A 1 84 ? -19.894 2.352 27.867 1.00 59.72 84 PRO A O 1
ATOM 643 N N . HIS A 1 85 ? -20.169 3.023 29.991 1.00 54.50 85 HIS A N 1
ATOM 644 C CA . HIS A 1 85 ? -20.432 4.439 29.696 1.00 54.50 85 HIS A CA 1
ATOM 645 C C . HIS A 1 85 ? -19.281 5.359 30.083 1.00 54.50 85 HIS A C 1
ATOM 647 O O . HIS A 1 85 ? -19.155 6.462 29.548 1.00 54.50 85 HIS A O 1
ATOM 653 N N . LEU A 1 86 ? -18.405 4.902 30.974 1.00 49.59 86 LEU A N 1
ATOM 654 C CA . LEU A 1 86 ? -17.048 5.396 31.003 1.00 49.59 86 LEU A CA 1
ATOM 655 C C . LEU A 1 86 ? -16.464 5.038 29.640 1.00 49.59 86 LEU A C 1
ATOM 657 O O . LEU A 1 86 ? -16.452 3.873 29.254 1.00 49.59 86 LEU A O 1
ATOM 661 N N . ASN A 1 87 ? -16.022 6.049 28.899 1.00 47.16 87 ASN A N 1
ATOM 662 C CA . ASN A 1 87 ? -15.323 5.917 27.623 1.00 47.16 87 ASN A CA 1
ATOM 663 C C . ASN A 1 87 ? -13.923 5.320 27.880 1.00 47.16 87 ASN A C 1
ATOM 665 O O . ASN A 1 87 ? -12.895 5.901 27.538 1.00 47.16 87 ASN A O 1
ATOM 669 N N . LEU A 1 88 ? -13.887 4.204 28.613 1.00 47.22 88 LEU A N 1
ATOM 670 C CA . LEU A 1 88 ? -12.711 3.415 28.875 1.00 47.22 88 LEU A CA 1
ATOM 671 C C . LEU A 1 88 ? -12.272 2.948 27.496 1.00 47.22 88 LEU A C 1
ATOM 673 O O . LEU A 1 88 ? -13.077 2.314 26.806 1.00 47.22 88 LEU A O 1
ATOM 677 N N . PRO A 1 89 ? -11.050 3.305 27.066 1.00 47.47 89 PRO A N 1
ATOM 678 C CA . PRO A 1 89 ? -10.518 2.844 25.799 1.00 47.47 89 PRO A CA 1
ATOM 679 C C . PRO A 1 89 ? -10.734 1.339 25.778 1.00 47.47 89 PRO A C 1
ATOM 681 O O . PRO A 1 89 ? -10.211 0.648 26.656 1.00 47.47 89 PRO A O 1
ATOM 684 N N . SER A 1 90 ? -11.586 0.857 24.866 1.00 45.78 90 SER A N 1
ATOM 685 C CA . SER A 1 90 ? -11.904 -0.563 24.764 1.00 45.78 90 SER A CA 1
ATOM 686 C C . SER A 1 90 ? -10.573 -1.301 24.782 1.00 45.78 90 SER A C 1
ATOM 688 O O . SER A 1 90 ? -9.739 -1.047 23.909 1.00 45.78 90 SER A O 1
ATOM 690 N N . TRP A 1 91 ? -10.321 -2.108 25.810 1.00 46.81 91 TRP A N 1
ATOM 691 C CA . TRP A 1 91 ? -9.040 -2.778 25.971 1.00 46.81 91 TRP A CA 1
ATOM 692 C C . TRP A 1 91 ? -8.727 -3.574 24.693 1.00 46.81 91 TRP A C 1
ATOM 694 O O . TRP A 1 91 ? -9.388 -4.554 24.368 1.00 46.81 91 TRP A O 1
ATOM 704 N N . GLY A 1 92 ? -7.756 -3.075 23.925 1.00 45.94 92 GLY A N 1
ATOM 705 C CA . GLY A 1 92 ? -7.039 -3.767 22.852 1.00 45.94 92 GLY A CA 1
ATOM 706 C C . GLY A 1 92 ? -7.679 -3.881 21.462 1.00 45.94 92 GLY A C 1
ATOM 707 O O . GLY A 1 92 ? -6.940 -4.141 20.519 1.00 45.94 92 GLY A O 1
ATOM 708 N N . GLY A 1 93 ? -8.995 -3.702 21.287 1.00 58.38 93 GLY A N 1
ATOM 709 C CA . GLY A 1 93 ? -9.666 -4.115 20.035 1.00 58.38 93 GLY A CA 1
ATOM 710 C C . GLY A 1 93 ? -10.225 -3.017 19.123 1.00 58.38 93 GLY A C 1
ATOM 711 O O . GLY A 1 93 ? -10.216 -3.190 17.908 1.00 58.38 93 GLY A O 1
ATOM 712 N N . GLY A 1 94 ? -10.724 -1.904 19.673 1.00 87.31 94 GLY A N 1
ATOM 713 C CA . GLY A 1 94 ? -11.652 -1.016 18.955 1.00 87.31 94 GLY A CA 1
ATOM 714 C C . GLY A 1 94 ? -11.065 -0.312 17.732 1.00 87.31 94 GLY A C 1
ATOM 715 O O . GLY A 1 94 ? -11.543 -0.503 16.619 1.00 87.31 94 GLY A O 1
ATOM 716 N N . SER A 1 95 ? -10.013 0.484 17.918 1.00 93.31 95 SER A N 1
ATOM 717 C CA . SER A 1 95 ? -9.476 1.341 16.850 1.00 93.31 95 SER A CA 1
ATOM 718 C C . SER A 1 95 ? -8.769 0.554 15.747 1.00 93.31 95 SER A C 1
ATOM 720 O O . SER A 1 95 ? -8.939 0.857 14.569 1.00 93.31 95 SER A O 1
ATOM 722 N N . VAL A 1 96 ? -8.000 -0.477 16.114 1.00 95.56 96 VAL A N 1
ATOM 723 C CA . VAL A 1 96 ? -7.345 -1.348 15.129 1.00 95.56 96 VAL A CA 1
ATOM 724 C C . VAL A 1 96 ? -8.392 -2.085 14.302 1.00 95.56 96 VAL A C 1
ATOM 726 O O . VAL A 1 96 ? -8.291 -2.065 13.081 1.00 95.56 96 VAL A O 1
ATOM 729 N N . ALA A 1 97 ? -9.407 -2.687 14.935 1.00 94.69 97 ALA A N 1
ATOM 730 C CA . ALA A 1 97 ? -10.485 -3.351 14.205 1.00 94.69 97 ALA A CA 1
ATOM 731 C C . ALA A 1 97 ? -11.250 -2.363 13.315 1.00 94.69 97 ALA A C 1
ATOM 733 O O . ALA A 1 97 ? -11.493 -2.668 12.155 1.00 94.69 97 ALA A O 1
ATOM 734 N N . LEU A 1 98 ? -11.538 -1.152 13.808 1.00 95.06 98 LEU A N 1
ATOM 735 C CA . LEU A 1 98 ? -12.206 -0.108 13.027 1.00 95.06 98 LEU A CA 1
ATOM 736 C C . LEU A 1 98 ? -11.480 0.185 11.704 1.00 95.06 98 LEU A C 1
ATOM 738 O O . LEU A 1 98 ? -12.121 0.268 10.660 1.00 95.06 98 LEU A O 1
ATOM 742 N N . VAL A 1 99 ? -10.154 0.339 11.741 1.00 96.69 99 VAL A N 1
ATOM 743 C CA . VAL A 1 99 ? -9.357 0.612 10.535 1.00 96.69 99 VAL A CA 1
ATOM 744 C C . VAL A 1 99 ? -9.182 -0.648 9.693 1.00 96.69 99 VAL A C 1
ATOM 746 O O . VAL A 1 99 ? -9.440 -0.630 8.494 1.00 96.69 99 VAL A O 1
ATOM 749 N N . ARG A 1 100 ? -8.767 -1.758 10.309 1.00 97.31 100 ARG A N 1
ATOM 750 C CA . ARG A 1 100 ? -8.481 -3.025 9.624 1.00 97.31 100 ARG A CA 1
ATOM 751 C C . ARG A 1 100 ? -9.712 -3.585 8.910 1.00 97.31 100 ARG A C 1
ATOM 753 O O . ARG A 1 100 ? -9.596 -4.092 7.798 1.00 97.31 100 ARG A O 1
ATOM 760 N N . ASP A 1 101 ? -10.878 -3.489 9.529 1.00 96.75 101 ASP A N 1
ATOM 761 C CA . ASP A 1 101 ? -12.119 -4.050 8.998 1.00 96.75 101 ASP A CA 1
ATOM 762 C C . ASP A 1 101 ? -12.892 -3.010 8.154 1.00 96.75 101 ASP A C 1
ATOM 764 O O . ASP A 1 101 ? -13.911 -3.331 7.544 1.00 96.75 101 ASP A O 1
ATOM 768 N N . GLY A 1 102 ? -12.385 -1.772 8.083 1.00 96.19 102 GLY A N 1
ATOM 769 C CA . GLY A 1 102 ? -12.901 -0.696 7.244 1.00 96.19 102 GLY A CA 1
ATOM 770 C C . GLY A 1 102 ? -12.436 -0.765 5.784 1.00 96.19 102 GLY A C 1
ATOM 771 O O . GLY A 1 102 ? -11.677 -1.647 5.377 1.00 96.19 102 GLY A O 1
ATOM 772 N N . TYR A 1 103 ? -12.886 0.214 4.997 1.00 96.75 103 TYR A N 1
ATOM 773 C CA . TYR A 1 103 ? -12.622 0.323 3.559 1.00 96.75 103 TYR A CA 1
ATOM 774 C C . TYR A 1 103 ? -11.931 1.645 3.224 1.00 96.75 103 TYR A C 1
ATOM 776 O O . TYR A 1 103 ? -12.202 2.677 3.844 1.00 96.75 103 TYR A O 1
ATOM 784 N N . MET A 1 104 ? -11.061 1.621 2.214 1.00 93.94 104 MET A N 1
ATOM 785 C CA . MET A 1 104 ? -10.469 2.832 1.652 1.00 93.94 104 MET A CA 1
ATOM 786 C C . MET A 1 104 ? -11.435 3.460 0.642 1.00 93.94 104 MET A C 1
ATOM 788 O O . MET A 1 104 ? -12.150 2.758 -0.075 1.00 93.94 104 MET A O 1
ATOM 792 N N . THR A 1 105 ? -11.475 4.793 0.552 1.00 89.88 105 THR A N 1
ATOM 793 C CA . THR A 1 105 ? -12.333 5.432 -0.457 1.00 89.88 105 THR A CA 1
ATOM 794 C C . THR A 1 105 ? -11.859 5.082 -1.866 1.00 89.88 105 THR A C 1
ATOM 796 O O . THR A 1 105 ? -10.671 5.176 -2.152 1.00 89.88 105 THR A O 1
ATOM 799 N N . GLY A 1 106 ? -12.792 4.677 -2.732 1.00 93.81 106 GLY A N 1
ATOM 800 C CA . GLY A 1 106 ? -12.491 4.158 -4.071 1.00 93.81 106 GLY A CA 1
ATOM 801 C C . GLY A 1 106 ? -12.278 2.641 -4.126 1.00 93.81 106 GLY A C 1
ATOM 802 O O . GLY A 1 106 ? -12.303 2.085 -5.215 1.00 93.81 106 GLY A O 1
ATOM 803 N N . TYR A 1 107 ? -12.160 1.966 -2.975 1.00 94.56 107 TYR A N 1
ATOM 804 C CA . TYR A 1 107 ? -11.870 0.531 -2.878 1.00 94.56 107 TYR A CA 1
ATOM 805 C C . TYR A 1 107 ? -12.830 -0.159 -1.891 1.00 94.56 107 TYR A C 1
ATOM 807 O O . TYR A 1 107 ? -12.445 -0.592 -0.806 1.00 94.56 107 TYR A O 1
ATOM 815 N N . SER A 1 108 ? -14.121 -0.219 -2.232 1.00 95.12 108 SER A N 1
ATOM 816 C CA . SER A 1 108 ? -15.183 -0.736 -1.347 1.00 95.12 108 SER A CA 1
ATOM 817 C C . SER A 1 108 ? -15.371 -2.259 -1.377 1.00 95.12 108 SER A C 1
ATOM 819 O O . SER A 1 108 ? -16.148 -2.790 -0.588 1.00 95.12 108 SER A O 1
ATOM 821 N N . SER A 1 109 ? -14.691 -2.973 -2.276 1.00 96.44 109 SER A N 1
ATOM 822 C CA . SER A 1 109 ? -14.787 -4.434 -2.417 1.00 96.44 109 SER A CA 1
ATOM 823 C C . SER A 1 109 ? -13.900 -5.203 -1.431 1.00 96.44 109 SER A C 1
ATOM 825 O O . SER A 1 109 ? -14.224 -6.336 -1.070 1.00 96.44 109 SER A O 1
ATOM 827 N N . THR A 1 110 ? -12.810 -4.590 -0.962 1.00 96.62 110 THR A N 1
ATOM 828 C CA . THR A 1 110 ? -11.781 -5.238 -0.137 1.00 96.62 110 THR A CA 1
ATOM 829 C C . THR A 1 110 ? -11.497 -4.391 1.098 1.00 96.62 110 THR A C 1
ATOM 831 O O . THR A 1 110 ? -11.269 -3.189 0.995 1.00 96.62 110 THR A O 1
ATOM 834 N N . THR A 1 111 ? -11.507 -5.002 2.285 1.00 97.62 111 THR A N 1
ATOM 835 C CA . THR A 1 111 ? -11.157 -4.286 3.521 1.00 97.62 111 THR A CA 1
ATOM 836 C C . THR A 1 111 ? -9.663 -3.983 3.571 1.00 97.62 111 THR A C 1
ATOM 838 O O . THR A 1 111 ? -8.851 -4.736 3.026 1.00 97.62 111 THR A O 1
ATOM 841 N N . ILE A 1 112 ? -9.283 -2.929 4.296 1.00 98.12 112 ILE A N 1
ATOM 842 C CA . ILE A 1 112 ? -7.878 -2.527 4.460 1.00 98.12 112 ILE A CA 1
ATOM 843 C C . ILE A 1 112 ? -7.043 -3.698 4.988 1.00 98.12 112 ILE A C 1
ATOM 845 O O . ILE A 1 112 ? -5.988 -4.015 4.449 1.00 98.12 112 ILE A O 1
ATOM 849 N N . GLY A 1 113 ? -7.537 -4.402 6.003 1.00 97.81 113 GLY A N 1
ATOM 850 C CA . GLY A 1 113 ? -6.860 -5.548 6.593 1.00 97.81 113 GLY A CA 1
ATOM 851 C C . GLY A 1 113 ? -6.603 -6.682 5.609 1.00 97.81 113 GLY A C 1
ATOM 852 O O . GLY A 1 113 ? -5.530 -7.272 5.656 1.00 97.81 113 GLY A O 1
ATOM 853 N N . LYS A 1 114 ? -7.551 -6.971 4.706 1.00 97.94 114 LYS A N 1
ATOM 854 C CA . LYS A 1 114 ? -7.380 -8.015 3.685 1.00 97.94 114 LYS A CA 1
ATOM 855 C C . LYS A 1 114 ? -6.348 -7.610 2.635 1.00 97.94 114 LYS A C 1
ATOM 857 O O . LYS A 1 114 ? -5.459 -8.407 2.356 1.00 97.94 114 LYS A O 1
ATOM 862 N N . ALA A 1 115 ? -6.432 -6.383 2.115 1.00 98.06 115 ALA A N 1
ATOM 863 C CA . ALA A 1 115 ? -5.475 -5.870 1.133 1.00 98.06 115 ALA A CA 1
ATOM 864 C C . ALA A 1 115 ? -4.040 -5.880 1.691 1.00 98.06 115 ALA A C 1
ATOM 866 O O . ALA A 1 115 ? -3.118 -6.401 1.065 1.00 98.06 115 ALA A O 1
ATOM 867 N N . LEU A 1 116 ? -3.855 -5.390 2.923 1.00 98.19 116 LEU A N 1
ATOM 868 C CA . LEU A 1 116 ? -2.539 -5.358 3.562 1.00 98.19 116 LEU A CA 1
ATOM 869 C C . LEU A 1 116 ? -2.032 -6.760 3.936 1.00 98.19 116 LEU A C 1
ATOM 871 O O . LEU A 1 116 ? -0.854 -7.041 3.745 1.00 98.19 116 LEU A O 1
ATOM 875 N N . ALA A 1 117 ? -2.893 -7.662 4.416 1.00 97.88 117 ALA A N 1
ATOM 876 C CA . ALA A 1 117 ? -2.487 -9.036 4.728 1.00 97.88 117 ALA A CA 1
ATOM 877 C C . ALA A 1 117 ? -2.067 -9.837 3.484 1.00 97.88 117 ALA A C 1
ATOM 879 O O . ALA A 1 117 ? -1.211 -10.708 3.589 1.00 97.88 117 ALA A O 1
ATOM 880 N N . ALA A 1 118 ? -2.648 -9.547 2.316 1.00 98.00 118 ALA A N 1
ATOM 881 C CA . ALA A 1 118 ? -2.236 -10.155 1.051 1.00 98.00 118 ALA A CA 1
ATOM 882 C C . ALA A 1 118 ? -0.919 -9.569 0.512 1.00 98.00 118 ALA A C 1
ATOM 884 O O . ALA A 1 118 ? -0.181 -10.253 -0.195 1.00 98.00 118 ALA A O 1
ATOM 885 N N . SER A 1 119 ? -0.618 -8.315 0.857 1.00 98.50 119 SER A N 1
ATOM 886 C CA . SER A 1 119 ? 0.488 -7.544 0.279 1.00 98.50 119 SER A CA 1
ATOM 887 C C . SER A 1 119 ? 1.782 -7.587 1.103 1.00 98.50 119 SER A C 1
ATOM 889 O O . SER A 1 119 ? 2.870 -7.380 0.562 1.00 98.50 119 SER A O 1
ATOM 891 N N . PHE A 1 120 ? 1.695 -7.837 2.413 1.00 98.56 120 PHE A N 1
ATOM 892 C CA . PHE A 1 120 ? 2.833 -7.686 3.320 1.00 98.56 120 PHE A CA 1
ATOM 893 C C . PHE A 1 120 ? 3.061 -8.899 4.221 1.00 98.56 120 PHE A C 1
ATOM 895 O O . PHE A 1 120 ? 2.136 -9.419 4.843 1.00 98.56 120 PHE A O 1
ATOM 902 N N . ASP A 1 121 ? 4.330 -9.271 4.367 1.00 98.56 121 ASP A N 1
ATOM 903 C CA . ASP A 1 121 ? 4.798 -10.216 5.376 1.00 98.56 121 ASP A CA 1
ATOM 904 C C . ASP A 1 121 ? 5.056 -9.504 6.709 1.00 98.56 121 ASP A C 1
ATOM 906 O O . ASP A 1 121 ? 5.291 -8.292 6.760 1.00 98.56 121 ASP A O 1
ATOM 910 N N . HIS A 1 122 ? 5.052 -10.271 7.804 1.00 97.81 122 HIS A N 1
ATOM 911 C CA . HIS A 1 122 ? 5.305 -9.762 9.161 1.00 97.81 122 HIS A CA 1
ATOM 912 C C . HIS A 1 122 ? 4.410 -8.568 9.537 1.00 97.81 122 HIS A C 1
ATOM 914 O O . HIS A 1 122 ? 4.866 -7.586 10.120 1.00 97.81 122 HIS A O 1
ATOM 920 N N . ALA A 1 123 ? 3.132 -8.659 9.168 1.00 97.81 123 ALA A N 1
ATOM 921 C CA . ALA A 1 123 ? 2.127 -7.648 9.445 1.00 97.81 123 ALA A CA 1
ATOM 922 C C . ALA A 1 123 ? 1.910 -7.455 10.955 1.00 97.81 123 ALA A C 1
ATOM 924 O O . ALA A 1 123 ? 1.525 -8.384 11.668 1.00 97.81 123 ALA A O 1
ATOM 925 N N . GLU A 1 124 ? 2.065 -6.220 11.422 1.00 97.75 124 GLU A N 1
ATOM 926 C CA . GLU A 1 124 ? 1.799 -5.814 12.798 1.00 97.75 124 GLU A CA 1
ATOM 927 C C . GLU A 1 124 ? 0.862 -4.608 12.836 1.00 97.75 124 GLU A C 1
ATOM 929 O O . GLU A 1 124 ? 0.961 -3.681 12.032 1.00 97.75 124 GLU A O 1
ATOM 934 N N . TRP A 1 125 ? -0.044 -4.617 13.812 1.00 97.38 125 TRP A N 1
ATOM 935 C CA . TRP A 1 125 ? -1.001 -3.545 14.050 1.00 97.38 125 TRP A CA 1
ATOM 936 C C . TRP A 1 125 ? -0.856 -3.030 15.473 1.00 97.38 125 TRP A C 1
ATOM 938 O O . TRP A 1 125 ? -0.820 -3.809 16.424 1.00 97.38 125 TRP A O 1
ATOM 948 N N . GLN A 1 126 ? -0.812 -1.712 15.627 1.00 96.50 126 GLN A N 1
ATOM 949 C CA . GLN A 1 126 ? -0.712 -1.049 16.923 1.00 96.50 126 GLN A CA 1
ATOM 950 C C . GLN A 1 126 ? -1.633 0.170 16.948 1.00 96.50 126 GLN A C 1
ATOM 952 O O . GLN A 1 126 ? -1.836 0.826 15.928 1.00 96.50 126 GLN A O 1
ATOM 957 N N . SER A 1 127 ? -2.170 0.508 18.117 1.00 95.81 127 SER A N 1
ATOM 958 C CA . SER A 1 127 ? -2.852 1.785 18.336 1.00 95.81 127 SER A CA 1
ATOM 959 C C . SER A 1 127 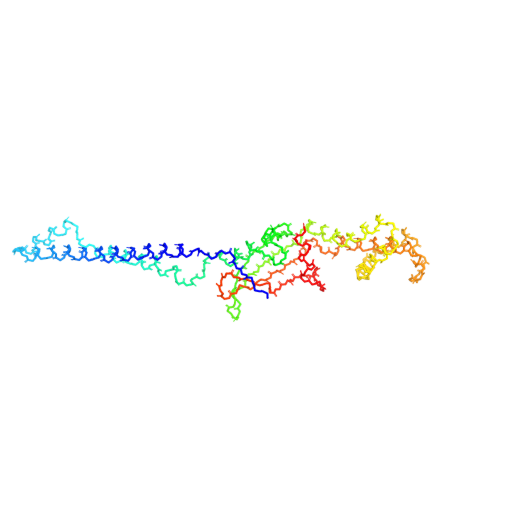? -2.222 2.526 19.501 1.00 95.81 127 SER A C 1
ATOM 961 O O . SER A 1 127 ? -1.930 1.912 20.526 1.00 95.81 127 SER A O 1
ATOM 963 N N . PHE A 1 128 ? -2.064 3.836 19.370 1.00 94.75 128 PHE A N 1
ATOM 964 C CA . PHE A 1 128 ? -1.536 4.693 20.425 1.00 94.75 128 PHE A CA 1
ATOM 965 C C . PHE A 1 128 ? -2.192 6.074 20.382 1.00 94.75 128 PHE A C 1
ATOM 967 O O . PHE A 1 128 ? -2.785 6.470 19.378 1.00 94.75 128 PHE A O 1
ATOM 974 N N . THR A 1 129 ? -2.080 6.816 21.479 1.00 94.75 129 THR A N 1
ATOM 975 C CA . THR A 1 129 ? -2.517 8.212 21.548 1.00 94.75 129 THR A CA 1
ATOM 976 C C . THR A 1 129 ? -1.315 9.111 21.286 1.00 94.75 129 THR A C 1
ATOM 978 O O . THR A 1 129 ? -0.306 9.001 21.974 1.00 94.75 129 THR A O 1
ATOM 981 N N . SER A 1 130 ? -1.405 9.978 20.279 1.00 94.44 130 SER A N 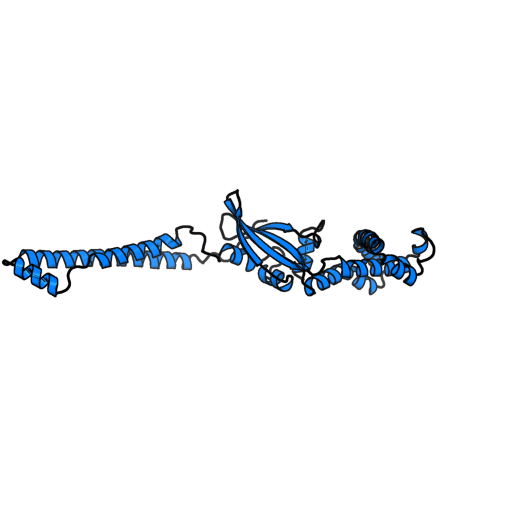1
ATOM 982 C CA . SER A 1 130 ? -0.373 10.985 19.987 1.00 94.44 130 SER A CA 1
ATOM 983 C C . SER A 1 130 ? -0.281 12.050 21.088 1.00 94.44 130 SER A C 1
ATOM 985 O O . SER A 1 130 ? -1.230 12.243 21.848 1.00 94.44 130 SER A O 1
ATOM 987 N N . ASP A 1 131 ? 0.800 12.836 21.100 1.00 92.50 131 ASP A N 1
ATOM 988 C CA . ASP A 1 131 ? 0.991 13.966 22.031 1.00 92.50 131 ASP A CA 1
ATOM 989 C C . ASP A 1 131 ? -0.143 15.007 21.975 1.00 92.50 131 ASP A C 1
ATOM 991 O O . ASP A 1 131 ? -0.364 15.763 22.918 1.00 92.50 131 ASP A O 1
ATOM 995 N N . LYS A 1 132 ? -0.891 15.041 20.865 1.00 93.62 132 LYS A N 1
ATOM 996 C CA . LYS A 1 132 ? -2.050 15.921 20.655 1.00 93.62 132 LYS A CA 1
ATOM 997 C C . LYS A 1 132 ? -3.378 15.298 21.109 1.00 93.62 132 LYS A C 1
ATOM 999 O O . LYS A 1 132 ? -4.433 15.861 20.835 1.00 93.62 132 LYS A O 1
ATOM 1004 N N . GLY A 1 133 ? -3.353 14.125 21.740 1.00 92.44 133 GLY A N 1
ATOM 1005 C CA . GLY A 1 133 ? -4.545 13.408 22.199 1.00 92.44 133 GLY A CA 1
A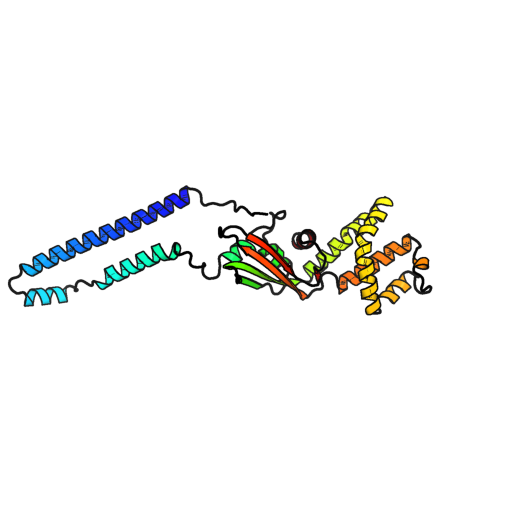TOM 1006 C C . GLY A 1 133 ? -5.305 12.646 21.106 1.00 92.44 133 GLY A C 1
ATOM 1007 O O . GLY A 1 133 ? -6.334 12.042 21.396 1.00 92.44 133 GLY A O 1
ATOM 1008 N N . ALA A 1 134 ? -4.828 12.642 19.855 1.00 94.75 134 ALA A N 1
ATOM 1009 C CA . ALA A 1 134 ? -5.475 11.903 18.770 1.00 94.75 134 ALA A CA 1
ATOM 1010 C C . ALA A 1 134 ? -5.132 10.409 18.833 1.00 94.75 134 ALA A C 1
ATOM 1012 O O . ALA A 1 134 ? -3.971 10.059 19.056 1.00 94.75 134 ALA A O 1
ATOM 1013 N N . THR A 1 135 ? -6.120 9.545 18.586 1.00 96.00 135 THR A N 1
ATOM 1014 C CA . THR A 1 135 ? -5.913 8.094 18.471 1.00 96.00 135 THR A CA 1
ATOM 1015 C C . THR A 1 135 ? -5.374 7.762 17.083 1.00 96.00 135 THR A C 1
ATOM 1017 O O . THR A 1 135 ? -6.033 8.031 16.079 1.00 96.00 135 THR A O 1
ATOM 1020 N N . VAL A 1 136 ? -4.189 7.164 17.030 1.00 97.19 136 VAL A N 1
ATOM 1021 C CA . VAL A 1 136 ? -3.508 6.755 15.800 1.00 97.19 136 VAL A CA 1
ATOM 1022 C C . VAL A 1 136 ? -3.464 5.236 15.742 1.00 97.19 136 VAL A C 1
ATOM 1024 O O . VAL A 1 136 ? -3.119 4.577 16.722 1.00 97.19 136 VAL A O 1
ATOM 1027 N N . VAL A 1 137 ? -3.810 4.680 14.586 1.00 97.56 137 VAL A N 1
ATOM 1028 C CA . VAL A 1 137 ? -3.607 3.272 14.248 1.00 97.56 137 VAL A CA 1
ATOM 1029 C C . VAL A 1 137 ? -2.433 3.197 13.290 1.00 97.56 137 VAL A C 1
ATOM 1031 O O . VAL A 1 137 ? -2.415 3.895 12.281 1.00 97.56 137 VAL A O 1
ATOM 1034 N N . LYS A 1 138 ? -1.462 2.349 13.607 1.00 98.12 138 LYS A N 1
ATOM 1035 C CA . LYS A 1 138 ? -0.268 2.113 12.807 1.00 98.12 138 LYS A CA 1
ATOM 1036 C C . LYS A 1 138 ? -0.238 0.663 12.352 1.00 98.12 138 LYS A C 1
ATOM 1038 O O . LYS A 1 138 ? -0.391 -0.248 13.166 1.00 98.12 138 LYS A O 1
ATOM 1043 N N . PHE A 1 139 ? -0.004 0.485 11.062 1.00 98.38 139 PHE A N 1
ATOM 1044 C CA . PHE A 1 139 ? 0.353 -0.775 10.440 1.00 98.38 139 PHE A CA 1
ATOM 1045 C C . PHE A 1 139 ? 1.831 -0.753 10.068 1.00 98.38 139 PHE A C 1
ATOM 1047 O O . PHE A 1 139 ? 2.310 0.239 9.514 1.00 98.38 139 PHE A O 1
ATOM 1054 N N . THR A 1 140 ? 2.529 -1.853 10.323 1.00 98.62 140 THR A N 1
ATOM 1055 C CA . THR A 1 140 ? 3.871 -2.102 9.793 1.00 98.62 140 THR A CA 1
ATOM 1056 C C . THR A 1 140 ? 3.936 -3.476 9.147 1.00 98.62 140 THR A C 1
ATOM 1058 O O . THR A 1 140 ? 3.256 -4.402 9.581 1.00 98.62 140 THR A O 1
ATOM 1061 N N . GLY A 1 141 ? 4.769 -3.614 8.124 1.00 98.56 141 GLY A N 1
ATOM 1062 C CA . GLY A 1 141 ? 4.990 -4.881 7.435 1.00 98.56 141 GLY A CA 1
ATOM 1063 C C . GLY A 1 141 ? 6.193 -4.800 6.506 1.00 98.56 141 GLY A C 1
ATOM 1064 O O . GLY A 1 141 ? 6.901 -3.790 6.480 1.00 98.56 141 GLY A O 1
ATOM 1065 N N . LYS A 1 142 ? 6.422 -5.862 5.740 1.00 98.75 142 LYS A N 1
ATOM 1066 C CA . LYS A 1 142 ? 7.456 -5.926 4.704 1.00 98.75 142 LYS A CA 1
ATOM 1067 C C . LYS A 1 142 ? 6.840 -6.324 3.375 1.00 98.75 142 LYS A C 1
ATOM 1069 O O . LYS A 1 142 ? 6.009 -7.226 3.358 1.00 98.75 142 LYS A O 1
ATOM 1074 N N . ILE A 1 143 ? 7.230 -5.668 2.282 1.00 98.69 143 ILE A N 1
ATOM 1075 C CA . ILE A 1 143 ? 6.740 -6.009 0.935 1.00 98.69 143 ILE A CA 1
ATOM 1076 C C . ILE A 1 143 ? 7.000 -7.496 0.670 1.00 98.69 143 ILE A C 1
ATOM 1078 O O . ILE A 1 143 ? 8.144 -7.940 0.779 1.00 98.69 143 ILE A O 1
ATOM 1082 N N . ASN A 1 144 ? 5.957 -8.262 0.348 1.00 98.50 144 ASN A N 1
ATOM 1083 C CA . ASN A 1 144 ? 6.110 -9.674 0.010 1.00 98.50 144 ASN A CA 1
ATOM 1084 C C . ASN A 1 144 ? 6.389 -9.867 -1.494 1.00 98.50 144 ASN A C 1
ATOM 1086 O O . ASN A 1 144 ? 6.315 -8.931 -2.294 1.00 98.50 144 ASN A O 1
ATOM 1090 N N . ALA A 1 145 ? 6.712 -11.100 -1.888 1.00 98.31 145 ALA A N 1
ATOM 1091 C CA . ALA A 1 145 ? 7.018 -11.426 -3.282 1.00 98.31 145 ALA A CA 1
ATOM 1092 C C . ALA A 1 145 ? 5.833 -11.192 -4.238 1.00 98.31 145 ALA A C 1
ATOM 1094 O O . ALA A 1 145 ? 6.042 -10.780 -5.377 1.00 98.31 145 ALA A O 1
ATOM 1095 N N . SER A 1 146 ? 4.598 -11.419 -3.776 1.00 98.06 146 SER A N 1
ATOM 1096 C CA . SER A 1 146 ? 3.393 -11.236 -4.595 1.00 98.06 146 SER A CA 1
ATOM 1097 C C . SER A 1 146 ? 3.149 -9.764 -4.914 1.00 98.06 146 SER A C 1
ATOM 1099 O O . SER A 1 146 ? 2.874 -9.423 -6.060 1.00 98.06 146 SER A O 1
ATOM 1101 N N . LEU A 1 147 ? 3.284 -8.882 -3.920 1.00 98.31 147 LEU A N 1
ATOM 1102 C CA . LEU A 1 147 ? 3.134 -7.443 -4.103 1.00 98.31 147 LEU A CA 1
ATOM 1103 C C . LEU A 1 147 ? 4.229 -6.880 -5.008 1.00 98.31 147 LEU A C 1
ATOM 1105 O O . LEU A 1 147 ? 3.942 -6.048 -5.861 1.00 98.31 147 LEU A O 1
ATOM 1109 N N . HIS A 1 148 ? 5.469 -7.342 -4.840 1.00 98.25 148 HIS A N 1
ATOM 1110 C CA . HIS A 1 148 ? 6.575 -6.968 -5.718 1.00 98.25 148 HIS A CA 1
ATOM 1111 C C . HIS A 1 148 ? 6.279 -7.331 -7.182 1.00 98.25 148 HIS A C 1
ATOM 1113 O O . HIS A 1 148 ? 6.361 -6.469 -8.055 1.00 98.25 148 HIS A O 1
ATOM 1119 N N . ALA A 1 149 ? 5.856 -8.573 -7.442 1.00 97.88 149 ALA A N 1
ATOM 1120 C CA . ALA A 1 149 ? 5.487 -9.015 -8.785 1.00 97.88 149 ALA A CA 1
ATOM 1121 C C . ALA A 1 149 ? 4.318 -8.197 -9.364 1.00 97.88 149 ALA A C 1
ATOM 1123 O O . ALA A 1 149 ? 4.421 -7.721 -10.493 1.00 97.88 149 ALA A O 1
ATOM 1124 N N . ASN A 1 150 ? 3.261 -7.953 -8.577 1.00 97.44 150 ASN A N 1
ATOM 1125 C CA . ASN A 1 150 ? 2.124 -7.126 -9.000 1.00 97.44 150 ASN A CA 1
ATOM 1126 C C . ASN A 1 150 ? 2.551 -5.686 -9.326 1.00 97.44 150 ASN A C 1
ATOM 1128 O O . ASN A 1 150 ? 2.129 -5.108 -10.323 1.00 97.44 150 ASN A O 1
ATOM 1132 N N . ALA A 1 151 ? 3.438 -5.098 -8.517 1.00 97.44 151 ALA A N 1
ATOM 1133 C CA . ALA A 1 151 ? 3.956 -3.759 -8.768 1.00 97.44 151 ALA A CA 1
ATOM 1134 C C . ALA A 1 151 ? 4.700 -3.689 -10.113 1.00 97.44 151 ALA A C 1
ATOM 1136 O O . ALA A 1 151 ? 4.494 -2.739 -10.874 1.00 97.44 151 ALA A O 1
ATOM 1137 N N . ILE A 1 152 ? 5.537 -4.685 -10.426 1.00 96.69 152 ILE A N 1
ATOM 1138 C CA . ILE A 1 152 ? 6.226 -4.776 -11.721 1.00 96.69 152 ILE A CA 1
ATOM 1139 C C . ILE A 1 152 ? 5.215 -4.954 -12.855 1.00 96.69 152 ILE A C 1
ATOM 1141 O O . ILE A 1 152 ? 5.294 -4.238 -13.851 1.00 96.69 152 ILE A O 1
ATOM 1145 N N . GLU A 1 153 ? 4.241 -5.852 -12.707 1.00 96.12 153 GLU A N 1
ATOM 1146 C CA . GLU A 1 153 ? 3.203 -6.070 -13.717 1.00 96.12 153 GLU A CA 1
ATOM 1147 C C . GLU A 1 153 ? 2.440 -4.776 -14.019 1.00 96.12 153 GLU A C 1
ATOM 1149 O O . GLU A 1 153 ? 2.332 -4.385 -15.177 1.00 96.12 153 GLU A O 1
ATOM 1154 N N . GLN A 1 154 ? 2.003 -4.052 -12.991 1.00 94.62 154 GLN A N 1
ATOM 1155 C CA . GLN A 1 154 ? 1.330 -2.759 -13.120 1.00 94.62 154 GLN A CA 1
ATOM 1156 C C . GLN A 1 154 ? 2.196 -1.696 -13.803 1.00 94.62 154 GLN A C 1
ATOM 1158 O O . GLN A 1 154 ? 1.699 -0.944 -14.643 1.00 94.62 154 GLN A O 1
ATOM 1163 N N . LEU A 1 155 ? 3.491 -1.638 -13.472 1.00 94.06 155 LEU A N 1
ATOM 1164 C CA . LEU A 1 155 ? 4.451 -0.743 -14.124 1.00 94.06 155 LEU A CA 1
ATOM 1165 C C . LEU A 1 155 ? 4.585 -1.062 -15.621 1.00 94.06 155 LEU A C 1
ATOM 1167 O O . LEU 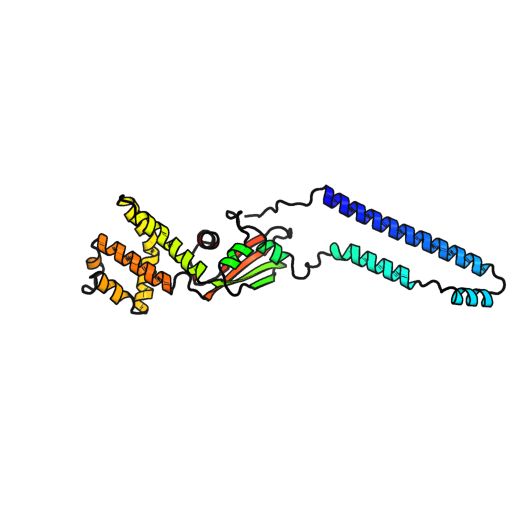A 1 155 ? 4.652 -0.151 -16.446 1.00 94.06 155 LEU A O 1
ATOM 1171 N N . MET A 1 156 ? 4.612 -2.349 -15.968 1.00 94.38 156 MET A N 1
ATOM 1172 C CA . MET A 1 156 ? 4.828 -2.820 -17.336 1.00 94.38 156 MET A CA 1
ATOM 1173 C C . MET A 1 156 ? 3.531 -2.975 -18.139 1.00 94.38 156 MET A C 1
ATOM 1175 O O . MET A 1 156 ? 3.590 -3.085 -19.363 1.00 94.38 156 MET A O 1
ATOM 1179 N N . ARG A 1 157 ? 2.355 -2.943 -17.502 1.00 93.56 157 ARG A N 1
ATOM 1180 C CA . ARG A 1 157 ? 1.053 -3.166 -18.148 1.00 93.56 157 ARG A CA 1
ATOM 1181 C C . ARG A 1 157 ? 0.821 -2.257 -19.363 1.00 93.56 157 ARG A C 1
ATOM 1183 O O . ARG A 1 157 ? 0.589 -2.813 -20.435 1.00 93.56 157 ARG A O 1
ATOM 1190 N N . PRO A 1 158 ? 0.998 -0.919 -19.294 1.00 90.00 158 PRO A N 1
ATOM 1191 C CA . PRO A 1 158 ? 0.794 -0.054 -20.464 1.00 90.00 158 PRO A CA 1
ATOM 1192 C C . PRO A 1 158 ? 1.725 -0.389 -21.638 1.00 90.00 158 PRO A C 1
ATOM 1194 O O . PRO A 1 158 ? 1.364 -0.251 -22.803 1.00 90.00 158 PRO A O 1
ATOM 1197 N N . VAL A 1 159 ? 2.939 -0.847 -21.328 1.00 88.62 159 VAL A N 1
ATOM 1198 C CA . VAL A 1 159 ? 3.984 -1.212 -22.295 1.00 88.62 159 VAL A CA 1
ATOM 1199 C C . VAL A 1 159 ? 3.631 -2.529 -22.981 1.00 88.62 159 VAL A C 1
ATOM 1201 O O . VAL A 1 159 ? 3.775 -2.661 -24.196 1.00 88.62 159 VAL A O 1
ATOM 1204 N N . ASN A 1 160 ? 3.152 -3.498 -22.201 1.00 90.06 160 ASN A N 1
ATOM 1205 C CA . ASN A 1 160 ? 2.738 -4.810 -22.682 1.00 90.06 160 ASN A CA 1
ATOM 1206 C C . ASN A 1 160 ? 1.464 -4.719 -23.531 1.00 90.06 160 ASN A C 1
ATOM 1208 O O . ASN A 1 160 ? 1.405 -5.319 -24.603 1.00 90.06 160 ASN A O 1
ATOM 1212 N N . GLU A 1 161 ? 0.488 -3.918 -23.104 1.00 88.69 161 GLU A N 1
ATOM 1213 C CA . GLU A 1 161 ? -0.728 -3.637 -23.872 1.00 88.69 161 GLU A CA 1
ATOM 1214 C C . GLU A 1 161 ? -0.384 -2.959 -25.207 1.00 88.69 161 GLU A C 1
ATOM 1216 O O . GLU A 1 161 ? -0.755 -3.460 -26.272 1.00 88.69 161 GLU A O 1
ATOM 1221 N N . ALA A 1 162 ? 0.429 -1.896 -25.180 1.00 86.12 162 ALA A N 1
ATOM 1222 C CA . ALA A 1 162 ? 0.849 -1.183 -26.387 1.00 86.12 162 ALA A CA 1
ATOM 1223 C C . ALA A 1 162 ? 1.691 -2.043 -27.347 1.00 86.12 162 ALA A C 1
ATOM 1225 O O . ALA A 1 162 ? 1.657 -1.830 -28.560 1.00 86.12 162 ALA A O 1
ATOM 1226 N N . ALA A 1 163 ? 2.434 -3.035 -26.843 1.00 82.56 163 ALA A N 1
ATOM 1227 C CA . ALA A 1 163 ? 3.201 -3.955 -27.684 1.00 82.56 163 ALA A CA 1
ATOM 1228 C C . ALA A 1 163 ? 2.306 -4.838 -28.574 1.00 82.56 163 ALA A C 1
ATOM 1230 O O . ALA A 1 163 ? 2.742 -5.256 -29.650 1.00 82.56 163 ALA A O 1
ATOM 1231 N N . THR A 1 164 ? 1.068 -5.102 -28.145 1.00 83.88 164 THR A N 1
ATOM 1232 C CA . THR A 1 164 ? 0.075 -5.858 -28.928 1.00 83.88 164 THR A CA 1
ATOM 1233 C C . THR A 1 164 ? -0.734 -4.984 -29.886 1.00 83.88 164 THR A C 1
ATOM 1235 O O . THR A 1 164 ? -1.323 -5.507 -30.833 1.00 83.88 164 THR A O 1
ATOM 1238 N N . ASP A 1 165 ? -0.720 -3.663 -29.693 1.00 82.56 165 ASP A N 1
ATOM 1239 C CA . ASP A 1 165 ? -1.392 -2.712 -30.573 1.00 82.56 165 ASP A CA 1
ATOM 1240 C C . ASP A 1 165 ? -0.568 -2.468 -31.853 1.00 82.56 165 ASP A C 1
ATOM 1242 O O . ASP A 1 165 ? 0.666 -2.360 -31.832 1.00 82.56 165 ASP A O 1
ATOM 1246 N N . ASN A 1 166 ? -1.252 -2.398 -32.994 1.00 81.00 166 ASN A N 1
ATOM 1247 C CA . ASN A 1 166 ? -0.658 -2.053 -34.284 1.00 81.00 166 ASN A CA 1
ATOM 1248 C C . ASN A 1 166 ? -0.540 -0.532 -34.485 1.00 81.00 166 ASN A C 1
ATOM 1250 O O . ASN A 1 166 ? 0.189 -0.111 -35.386 1.00 81.00 166 ASN A O 1
ATOM 1254 N N . ASP A 1 167 ? -1.213 0.287 -33.670 1.00 83.75 167 ASP A N 1
ATOM 1255 C CA . ASP A 1 167 ? -1.088 1.743 -33.722 1.00 83.75 167 ASP A CA 1
ATOM 1256 C C . ASP A 1 167 ? 0.259 2.209 -33.144 1.00 83.75 167 ASP A C 1
ATOM 1258 O O . ASP A 1 167 ? 0.612 1.993 -31.980 1.00 83.75 167 ASP A O 1
ATOM 1262 N N . ILE A 1 168 ? 1.030 2.894 -33.987 1.00 75.56 168 ILE A N 1
ATOM 1263 C CA . ILE A 1 168 ? 2.323 3.460 -33.621 1.00 75.56 168 ILE A CA 1
ATOM 1264 C C . ILE A 1 168 ? 2.190 4.570 -32.568 1.00 75.56 168 ILE A C 1
ATOM 1266 O O . ILE A 1 168 ? 3.092 4.728 -31.749 1.00 75.56 168 ILE A O 1
ATOM 1270 N N . ASN A 1 169 ? 1.074 5.305 -32.544 1.00 78.62 169 ASN A N 1
ATOM 1271 C CA . ASN A 1 169 ? 0.836 6.364 -31.565 1.00 78.62 169 ASN A CA 1
ATOM 1272 C C . ASN A 1 169 ? 0.590 5.783 -30.170 1.00 78.62 169 ASN A C 1
ATOM 1274 O O . ASN A 1 169 ? 1.159 6.290 -29.202 1.00 78.62 169 ASN A O 1
ATOM 1278 N N . THR A 1 170 ? -0.160 4.678 -30.066 1.00 77.56 170 THR A N 1
ATOM 1279 C CA . THR A 1 170 ? -0.316 3.928 -28.808 1.00 77.56 170 THR A CA 1
ATOM 1280 C C . THR A 1 170 ? 1.043 3.467 -28.289 1.00 77.56 170 THR A C 1
ATOM 1282 O O . THR A 1 170 ? 1.360 3.640 -27.110 1.00 77.56 170 THR A O 1
ATOM 1285 N N . ARG A 1 171 ? 1.904 2.959 -29.184 1.00 73.94 171 ARG A N 1
ATOM 1286 C CA . ARG A 1 171 ? 3.276 2.583 -28.821 1.00 73.94 171 ARG A CA 1
ATOM 1287 C C . ARG A 1 171 ? 4.065 3.772 -28.296 1.00 73.94 171 ARG A C 1
ATOM 1289 O O . ARG A 1 171 ? 4.671 3.624 -27.243 1.00 73.94 171 ARG A O 1
ATOM 1296 N N . TYR A 1 172 ? 4.027 4.933 -28.955 1.00 77.25 172 TYR A N 1
ATOM 1297 C CA . TYR A 1 172 ? 4.718 6.140 -28.482 1.00 77.25 172 TYR A CA 1
ATOM 1298 C C . TYR A 1 172 ? 4.211 6.630 -27.117 1.00 77.25 172 TYR A C 1
ATOM 1300 O O . TYR A 1 172 ? 5.032 6.940 -26.259 1.00 77.25 172 TYR A O 1
ATOM 1308 N N . GLY A 1 173 ? 2.900 6.608 -26.862 1.00 78.38 173 GLY A N 1
ATOM 1309 C CA . GLY A 1 173 ? 2.340 7.006 -25.562 1.00 78.38 173 GLY A CA 1
ATOM 1310 C C . GLY A 1 173 ? 2.839 6.151 -24.388 1.00 78.38 173 GLY A C 1
ATOM 1311 O O . GLY A 1 173 ? 3.019 6.649 -23.277 1.00 78.38 173 GLY A O 1
ATOM 1312 N N . SER A 1 174 ? 3.154 4.874 -24.631 1.00 79.50 174 SER A N 1
ATOM 1313 C CA . SER A 1 174 ? 3.750 4.012 -23.601 1.00 79.50 174 SER A CA 1
ATOM 1314 C C . SER A 1 174 ? 5.189 4.408 -23.221 1.00 79.50 174 SER A C 1
ATOM 1316 O O . SER A 1 174 ? 5.622 4.125 -22.102 1.00 79.50 174 SER A O 1
ATOM 1318 N N . TYR A 1 175 ? 5.924 5.122 -24.090 1.00 80.00 175 TYR A N 1
ATOM 1319 C CA . TYR A 1 175 ? 7.270 5.610 -23.758 1.00 80.00 175 TYR A CA 1
ATOM 1320 C C . TYR A 1 175 ? 7.224 6.696 -22.699 1.00 80.00 175 TYR A C 1
ATOM 1322 O O . TYR A 1 175 ? 8.035 6.669 -21.776 1.00 80.00 175 TYR A O 1
ATOM 1330 N N . ASP A 1 176 ? 6.264 7.614 -22.802 1.00 84.06 176 ASP A N 1
ATOM 1331 C CA . ASP A 1 176 ? 6.117 8.709 -21.842 1.00 84.06 176 ASP A CA 1
ATOM 1332 C C . ASP A 1 176 ? 5.878 8.171 -20.424 1.00 84.06 176 ASP A C 1
ATOM 1334 O O . ASP A 1 176 ? 6.321 8.767 -19.442 1.00 84.06 176 ASP A O 1
ATOM 1338 N N . THR A 1 177 ? 5.260 6.988 -20.317 1.00 85.88 177 THR A N 1
ATOM 1339 C CA . THR A 1 177 ? 5.049 6.293 -19.040 1.00 85.88 177 THR A CA 1
ATOM 1340 C C . THR A 1 177 ? 6.351 5.722 -18.470 1.00 85.88 177 THR A C 1
ATOM 1342 O O . THR A 1 177 ? 6.585 5.808 -17.265 1.00 85.88 177 THR A O 1
ATOM 1345 N N . LEU A 1 178 ? 7.218 5.149 -19.313 1.00 88.00 178 LEU A N 1
ATOM 1346 C CA . LEU A 1 178 ? 8.478 4.537 -18.876 1.00 88.00 178 LEU A CA 1
ATOM 1347 C C . LEU A 1 178 ? 9.620 5.534 -18.684 1.00 88.00 178 LEU A C 1
ATOM 1349 O O . LEU A 1 178 ? 10.533 5.259 -17.904 1.00 88.00 178 LEU A O 1
ATOM 1353 N N . LEU A 1 179 ? 9.594 6.677 -19.368 1.00 87.19 179 LEU A N 1
ATOM 1354 C CA . LEU A 1 179 ? 10.710 7.619 -19.401 1.00 87.19 179 LEU A CA 1
ATOM 1355 C C . LEU A 1 179 ? 11.204 8.058 -18.003 1.00 87.19 179 LEU A C 1
ATOM 1357 O O . LEU A 1 179 ? 12.422 8.043 -17.791 1.00 87.19 179 LEU A O 1
ATOM 1361 N N . PRO A 1 180 ? 10.332 8.372 -17.017 1.00 88.12 180 PRO A N 1
ATOM 1362 C CA . PRO A 1 180 ? 10.781 8.716 -15.664 1.00 88.12 180 PRO A CA 1
ATOM 1363 C C . PRO A 1 180 ? 11.509 7.561 -14.958 1.00 88.12 180 PRO A C 1
ATOM 1365 O O . PRO A 1 180 ? 12.480 7.772 -14.227 1.00 88.12 180 PRO A O 1
ATOM 1368 N N . TYR A 1 181 ? 11.064 6.325 -15.195 1.00 91.69 181 TYR A N 1
ATOM 1369 C CA . TYR A 1 181 ? 11.658 5.122 -14.613 1.00 91.69 181 TYR A CA 1
ATOM 1370 C C . TYR A 1 181 ? 12.973 4.754 -15.290 1.00 91.69 181 TYR A C 1
ATOM 1372 O O . TYR A 1 181 ? 13.918 4.356 -14.615 1.00 91.69 181 TYR A O 1
ATOM 1380 N N . TYR A 1 182 ? 13.070 4.955 -16.603 1.00 90.31 182 TYR A N 1
ATOM 1381 C CA . TYR A 1 182 ? 14.258 4.634 -17.384 1.00 90.31 182 TYR A CA 1
ATOM 1382 C C . TYR A 1 182 ? 15.507 5.378 -16.902 1.00 90.31 182 TYR A C 1
ATOM 1384 O O . TYR A 1 182 ? 16.569 4.775 -16.765 1.00 90.31 182 TYR A O 1
ATOM 1392 N N . GLN A 1 183 ? 15.385 6.667 -16.570 1.00 87.94 183 GLN A N 1
ATOM 1393 C CA . GLN A 1 183 ? 16.510 7.450 -16.044 1.00 87.94 183 GLN A CA 1
ATOM 1394 C C . GLN A 1 183 ? 17.011 6.900 -14.703 1.00 87.94 183 GLN A C 1
ATOM 1396 O O . GLN A 1 183 ? 18.214 6.743 -14.498 1.00 87.94 183 GLN A O 1
ATOM 1401 N N . THR A 1 184 ? 16.084 6.548 -13.809 1.00 90.56 184 THR A N 1
ATOM 1402 C CA . THR A 1 184 ? 16.418 5.955 -12.507 1.00 90.56 184 THR A CA 1
ATOM 1403 C C . THR A 1 184 ? 17.036 4.564 -12.682 1.00 90.56 184 THR A C 1
ATOM 1405 O O . THR A 1 184 ? 18.024 4.234 -12.024 1.00 90.56 184 THR A O 1
ATOM 1408 N N . ALA A 1 185 ? 16.499 3.773 -13.612 1.00 92.94 185 ALA A N 1
ATOM 1409 C CA . ALA A 1 185 ? 16.992 2.448 -13.952 1.00 92.94 185 ALA A CA 1
ATOM 1410 C C . ALA A 1 185 ? 18.422 2.481 -14.505 1.00 92.94 185 ALA A C 1
ATOM 1412 O O . ALA A 1 185 ? 19.260 1.700 -14.055 1.00 92.94 185 ALA A O 1
ATOM 1413 N N . ILE A 1 186 ? 18.737 3.410 -15.417 1.00 90.31 186 ILE A N 1
ATOM 1414 C CA . ILE A 1 186 ? 20.098 3.587 -15.947 1.00 90.31 186 ILE A CA 1
ATOM 1415 C C . ILE A 1 186 ? 21.088 3.839 -14.815 1.00 90.31 186 ILE A C 1
ATOM 1417 O O . ILE A 1 186 ? 22.085 3.125 -14.721 1.00 90.31 186 ILE A O 1
ATOM 1421 N N . GLU A 1 187 ? 20.828 4.828 -13.958 1.00 88.94 187 GLU A N 1
ATOM 1422 C CA . GLU A 1 187 ? 21.763 5.200 -12.892 1.00 88.94 187 GLU A CA 1
ATOM 1423 C C . GLU A 1 187 ? 21.981 4.042 -11.912 1.00 88.94 187 GLU A C 1
ATOM 1425 O O . GLU A 1 187 ? 23.117 3.712 -11.557 1.00 88.94 187 GLU A O 1
ATOM 1430 N N . HIS A 1 188 ? 20.903 3.348 -11.547 1.00 92.44 188 HIS A N 1
ATOM 1431 C CA . HIS A 1 188 ? 20.954 2.184 -10.669 1.00 92.44 188 HIS A CA 1
ATOM 1432 C C . HIS A 1 188 ? 21.738 1.011 -11.273 1.00 92.44 188 HIS A C 1
ATOM 1434 O O . HIS A 1 188 ? 22.622 0.446 -10.623 1.00 92.44 188 HIS A O 1
ATOM 1440 N N . LEU A 1 189 ? 21.448 0.639 -12.524 1.00 92.69 189 LEU A N 1
ATOM 1441 C CA . LEU A 1 189 ? 22.117 -0.476 -13.199 1.00 92.69 189 LEU A CA 1
ATOM 1442 C C . LEU A 1 189 ? 23.572 -0.148 -13.542 1.00 92.69 189 LEU A C 1
ATOM 1444 O O . LEU A 1 189 ? 24.429 -1.033 -13.479 1.00 92.69 189 LEU A O 1
ATOM 1448 N N . LYS A 1 190 ? 23.877 1.114 -13.859 1.00 90.12 190 LYS A N 1
ATOM 1449 C CA . LYS A 1 190 ? 25.244 1.600 -14.078 1.00 90.12 190 LYS A CA 1
ATOM 1450 C C . LYS A 1 190 ? 26.074 1.498 -12.802 1.00 90.12 190 LYS A C 1
ATOM 1452 O O . LYS A 1 190 ? 27.167 0.942 -12.850 1.00 90.12 190 LYS A O 1
ATOM 1457 N N . ALA A 1 191 ? 25.539 1.929 -11.658 1.00 92.69 191 ALA A N 1
ATOM 1458 C CA . ALA A 1 191 ? 26.215 1.814 -10.362 1.00 92.69 191 ALA A CA 1
ATOM 1459 C C . ALA A 1 191 ? 26.534 0.357 -9.963 1.00 92.69 191 ALA A C 1
ATOM 1461 O O . ALA A 1 191 ? 27.410 0.119 -9.133 1.00 92.69 191 ALA A O 1
ATOM 1462 N N . ARG A 1 192 ? 25.839 -0.623 -10.560 1.00 95.19 192 ARG A N 1
ATOM 1463 C CA . ARG A 1 192 ? 25.996 -2.064 -10.301 1.00 95.19 192 ARG A CA 1
ATOM 1464 C C . ARG A 1 192 ? 26.683 -2.826 -11.436 1.00 95.19 192 ARG A C 1
ATOM 1466 O O . ARG A 1 192 ? 26.714 -4.051 -11.396 1.00 95.19 192 ARG A O 1
ATOM 1473 N N . ASN A 1 193 ? 27.215 -2.136 -12.449 1.00 93.62 193 ASN A N 1
ATOM 1474 C CA . ASN A 1 193 ? 27.806 -2.745 -13.650 1.00 93.62 193 ASN A CA 1
ATOM 1475 C C . ASN A 1 193 ? 26.864 -3.726 -14.390 1.00 93.62 193 ASN A C 1
ATOM 1477 O O . ASN A 1 193 ? 27.324 -4.639 -15.071 1.00 93.62 193 ASN A O 1
ATOM 1481 N N . ARG A 1 194 ? 25.539 -3.543 -14.275 1.00 93.69 194 ARG A N 1
ATOM 1482 C CA . ARG A 1 194 ? 24.509 -4.374 -14.931 1.00 93.69 194 ARG A CA 1
ATOM 1483 C C . ARG A 1 194 ? 23.985 -3.777 -16.237 1.00 93.69 194 ARG A C 1
ATOM 1485 O O . ARG A 1 194 ? 23.331 -4.479 -16.998 1.00 93.69 194 ARG A O 1
ATOM 1492 N N . LEU A 1 195 ? 24.278 -2.504 -16.514 1.00 90.25 195 LEU A N 1
ATOM 1493 C CA . LEU A 1 195 ? 23.823 -1.836 -17.737 1.00 90.25 195 LEU A CA 1
ATOM 1494 C C . LEU A 1 195 ? 24.574 -2.318 -18.991 1.00 90.25 195 LEU A C 1
ATOM 1496 O O . LEU A 1 195 ? 23.953 -2.480 -20.037 1.00 90.25 195 LEU A O 1
ATOM 1500 N N . GLN A 1 196 ? 25.885 -2.574 -18.891 1.00 88.31 196 GLN A N 1
ATOM 1501 C CA . GLN A 1 196 ? 26.714 -2.933 -20.051 1.00 88.31 196 GLN A CA 1
ATOM 1502 C C . GLN A 1 196 ? 26.244 -4.220 -20.752 1.00 88.31 196 GLN A C 1
ATOM 1504 O O . GLN A 1 196 ? 26.052 -4.167 -21.962 1.00 88.31 196 GLN A O 1
ATOM 1509 N N . PRO A 1 197 ? 25.956 -5.336 -20.049 1.00 90.81 197 PRO A N 1
ATOM 1510 C CA . PRO A 1 197 ? 25.450 -6.543 -20.706 1.00 90.81 197 PRO A CA 1
ATOM 1511 C C . PRO A 1 197 ? 24.135 -6.321 -21.467 1.00 90.81 197 PRO A C 1
ATOM 1513 O O . PRO A 1 197 ? 23.937 -6.895 -22.536 1.00 90.81 197 PRO A O 1
ATOM 1516 N N . ILE A 1 198 ? 23.246 -5.469 -20.939 1.00 90.19 198 ILE A N 1
ATOM 1517 C CA . ILE A 1 198 ? 21.980 -5.116 -21.596 1.00 90.19 198 ILE A CA 1
ATOM 1518 C C . ILE A 1 198 ? 22.269 -4.279 -22.848 1.00 90.19 198 ILE A C 1
ATOM 1520 O O . ILE A 1 198 ? 21.748 -4.569 -23.922 1.00 90.19 198 ILE A O 1
ATOM 1524 N N . ALA A 1 199 ? 23.142 -3.274 -22.742 1.00 86.06 199 ALA A N 1
ATOM 1525 C CA . ALA A 1 199 ? 23.549 -2.459 -23.882 1.00 86.06 199 ALA A CA 1
ATOM 1526 C C . ALA A 1 199 ? 24.210 -3.308 -24.985 1.00 86.06 199 ALA A C 1
ATOM 1528 O O . ALA A 1 199 ? 23.855 -3.174 -26.155 1.00 86.06 199 ALA A O 1
ATOM 1529 N N . ASP A 1 200 ? 25.110 -4.224 -24.624 1.00 86.50 200 ASP A N 1
ATOM 1530 C CA . ASP A 1 200 ? 25.795 -5.119 -25.561 1.00 86.50 200 ASP A CA 1
ATOM 1531 C C . ASP A 1 200 ? 24.811 -6.021 -26.308 1.00 86.50 200 ASP A C 1
ATOM 1533 O O . ASP A 1 200 ? 24.880 -6.133 -27.534 1.00 86.50 200 ASP A O 1
ATOM 1537 N N . LYS A 1 201 ? 23.843 -6.600 -25.585 1.00 88.25 201 LYS A N 1
ATOM 1538 C CA . LYS A 1 201 ? 22.770 -7.430 -26.151 1.00 88.25 201 LYS A CA 1
ATOM 1539 C C . LYS A 1 201 ? 21.957 -6.691 -27.219 1.00 88.25 201 LYS A C 1
ATOM 1541 O O . LYS A 1 201 ? 21.541 -7.308 -28.197 1.00 88.25 201 LYS A O 1
ATOM 1546 N N . HIS A 1 202 ? 21.758 -5.383 -27.052 1.00 84.88 202 HIS A N 1
ATOM 1547 C CA . HIS A 1 202 ? 21.020 -4.531 -27.994 1.00 84.88 202 HIS A CA 1
ATOM 1548 C C . HIS A 1 202 ? 21.913 -3.829 -29.031 1.00 84.88 202 HIS A C 1
ATOM 1550 O O . HIS A 1 202 ? 21.425 -2.992 -29.787 1.00 84.88 202 HIS A O 1
ATOM 1556 N N . GLY A 1 203 ? 23.209 -4.161 -29.105 1.00 81.00 203 GLY A N 1
ATOM 1557 C C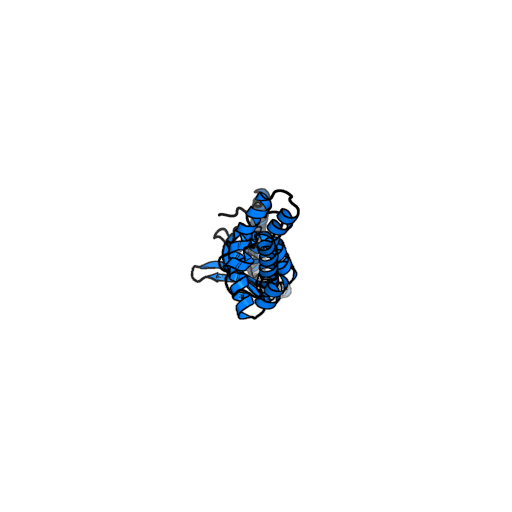A . GLY A 1 203 ? 24.142 -3.569 -30.074 1.00 81.00 203 GLY A CA 1
ATOM 1558 C C . GLY A 1 203 ? 24.582 -2.137 -29.743 1.00 81.00 203 GLY A C 1
ATOM 1559 O O . GLY A 1 203 ? 25.142 -1.454 -30.596 1.00 81.00 203 GLY A O 1
ATOM 1560 N N . CYS A 1 204 ? 24.371 -1.691 -28.502 1.00 76.88 204 CYS A N 1
ATOM 1561 C CA . CYS A 1 204 ? 24.723 -0.361 -27.990 1.00 76.88 204 CYS A CA 1
ATOM 1562 C C . CYS A 1 204 ? 26.147 -0.280 -27.391 1.00 76.88 204 CYS A C 1
ATOM 1564 O O . CYS A 1 204 ? 26.527 0.738 -26.818 1.00 76.88 204 CYS A O 1
ATOM 1566 N N . ALA A 1 205 ? 26.953 -1.339 -27.526 1.00 62.22 205 ALA A N 1
ATOM 1567 C CA . ALA A 1 205 ? 28.255 -1.516 -26.871 1.00 62.22 205 ALA A CA 1
ATOM 1568 C C . ALA A 1 205 ? 29.347 -0.494 -27.250 1.00 62.22 205 ALA A C 1
ATOM 1570 O O . ALA A 1 205 ? 30.275 -0.272 -26.474 1.00 62.22 205 ALA A O 1
ATOM 1571 N N . GLN A 1 206 ? 29.304 0.068 -28.467 1.00 54.50 206 GLN A N 1
ATOM 1572 C CA . GLN A 1 206 ? 30.508 0.630 -29.107 1.00 54.50 206 GLN A CA 1
ATOM 1573 C C . GLN A 1 206 ? 30.515 2.138 -29.363 1.00 54.50 206 GLN A C 1
ATOM 1575 O O . GLN A 1 206 ? 31.506 2.646 -29.885 1.00 54.50 206 GLN A O 1
ATOM 1580 N N . SER A 1 207 ? 29.495 2.897 -28.962 1.00 48.88 207 SER A N 1
ATOM 1581 C CA . SER A 1 207 ? 29.637 4.352 -28.973 1.00 48.88 207 SER A CA 1
ATOM 1582 C C . SER A 1 207 ? 29.034 4.964 -27.717 1.00 48.88 207 SER A C 1
ATOM 1584 O O . SER A 1 207 ? 27.837 4.894 -27.458 1.00 48.88 207 SER A O 1
ATOM 1586 N N . ALA A 1 208 ? 29.911 5.557 -26.912 1.00 39.62 208 ALA A N 1
ATOM 1587 C CA . ALA A 1 208 ? 29.611 6.207 -25.643 1.00 39.62 208 ALA A CA 1
ATOM 1588 C C . ALA A 1 208 ? 28.803 7.512 -25.800 1.00 39.62 208 ALA A C 1
ATOM 1590 O O . ALA A 1 208 ? 28.837 8.373 -24.921 1.00 39.62 208 ALA A O 1
ATOM 1591 N N . THR A 1 209 ? 28.087 7.691 -26.912 1.00 50.66 209 THR A N 1
ATOM 1592 C CA . THR A 1 209 ? 27.136 8.780 -27.093 1.00 50.66 209 THR A CA 1
ATOM 1593 C C . THR A 1 209 ? 25.731 8.198 -27.221 1.00 50.66 209 THR A C 1
ATOM 1595 O O . THR A 1 209 ? 25.460 7.318 -28.043 1.00 50.66 209 THR A O 1
ATOM 1598 N N . GLN A 1 210 ? 24.828 8.730 -26.390 1.00 51.66 210 GLN A N 1
ATOM 1599 C CA . GLN A 1 210 ? 23.379 8.484 -26.374 1.00 51.66 210 GLN A CA 1
ATOM 1600 C C . GLN A 1 210 ? 22.781 8.380 -27.797 1.00 51.66 210 GLN A C 1
ATOM 1602 O O . GLN A 1 210 ? 21.928 7.538 -28.047 1.00 51.66 210 GLN A O 1
ATOM 1607 N N . ALA A 1 211 ? 23.338 9.158 -28.736 1.00 54.31 211 ALA A N 1
ATOM 1608 C CA . ALA A 1 211 ? 22.941 9.278 -30.136 1.00 54.31 211 ALA A CA 1
ATOM 1609 C C . ALA A 1 211 ? 22.999 7.986 -30.978 1.00 54.31 211 ALA A C 1
ATOM 1611 O O . ALA A 1 211 ? 22.349 7.901 -32.015 1.00 54.31 211 ALA A O 1
ATOM 1612 N N . SER A 1 212 ? 23.783 6.976 -30.587 1.00 52.81 212 SER A N 1
ATOM 1613 C CA . SER A 1 212 ? 23.906 5.734 -31.379 1.00 52.81 212 SER A CA 1
ATOM 1614 C C . SER A 1 212 ? 22.836 4.680 -31.082 1.00 52.81 212 SER A C 1
ATOM 1616 O O . SER A 1 212 ? 22.571 3.831 -31.931 1.00 52.81 212 SER A O 1
ATOM 1618 N N . CYS A 1 213 ? 22.169 4.769 -29.928 1.00 55.56 213 CYS A N 1
ATOM 1619 C CA . CYS A 1 213 ? 21.025 3.918 -29.582 1.00 55.56 213 CYS A CA 1
ATOM 1620 C C . CYS A 1 213 ? 19.676 4.511 -30.052 1.00 55.56 213 CYS A C 1
ATOM 1622 O O . CYS A 1 213 ? 18.626 3.915 -29.803 1.00 55.56 213 CYS A O 1
ATOM 1624 N N . ASP A 1 214 ? 19.692 5.657 -30.749 1.00 48.62 214 ASP A N 1
ATOM 1625 C CA . ASP A 1 214 ? 18.510 6.436 -31.167 1.00 48.62 214 ASP A CA 1
ATOM 1626 C C . ASP A 1 214 ? 17.750 5.855 -32.378 1.00 48.62 214 ASP A C 1
ATOM 1628 O O . ASP A 1 214 ? 16.780 6.447 -32.860 1.00 48.62 214 ASP A O 1
ATOM 1632 N N . ALA A 1 215 ? 18.120 4.673 -32.885 1.00 56.06 215 ALA A N 1
ATOM 1633 C CA . ALA A 1 215 ? 17.233 3.948 -33.789 1.00 56.06 215 ALA A CA 1
ATOM 1634 C C . ALA A 1 215 ? 15.993 3.495 -32.997 1.00 56.06 215 ALA A C 1
ATOM 1636 O O . ALA A 1 215 ? 16.019 2.459 -32.340 1.00 56.06 215 ALA A O 1
ATOM 1637 N N . ILE A 1 216 ? 14.908 4.271 -33.096 1.00 52.28 216 ILE A N 1
ATOM 1638 C CA . ILE A 1 216 ? 13.644 4.222 -32.327 1.00 52.28 216 ILE A CA 1
ATOM 1639 C C . ILE A 1 216 ? 13.162 2.804 -31.941 1.00 52.28 216 ILE A C 1
ATOM 1641 O O . ILE A 1 216 ? 12.634 2.594 -30.851 1.00 52.28 216 ILE A O 1
ATOM 1645 N N . ARG A 1 217 ? 13.355 1.794 -32.803 1.00 50.97 217 ARG A N 1
ATOM 1646 C CA . ARG A 1 217 ? 12.954 0.400 -32.526 1.00 50.97 217 ARG A CA 1
ATOM 1647 C C . ARG A 1 217 ? 13.882 -0.332 -31.538 1.00 50.97 217 ARG A C 1
ATOM 1649 O O . ARG A 1 217 ? 13.395 -1.127 -30.734 1.00 50.97 217 ARG A O 1
ATOM 1656 N N . ALA A 1 218 ? 15.188 -0.068 -31.579 1.00 58.94 218 ALA A N 1
ATOM 1657 C CA . ALA A 1 218 ? 16.142 -0.549 -30.579 1.00 58.94 218 ALA A CA 1
ATOM 1658 C C . ALA A 1 218 ? 15.945 0.182 -29.241 1.00 58.94 218 ALA A C 1
ATOM 1660 O O . ALA A 1 218 ? 16.056 -0.435 -28.184 1.00 58.94 218 ALA A O 1
ATOM 1661 N N . THR A 1 219 ? 15.539 1.456 -29.283 1.00 73.44 219 THR A N 1
ATOM 1662 C CA . THR A 1 219 ? 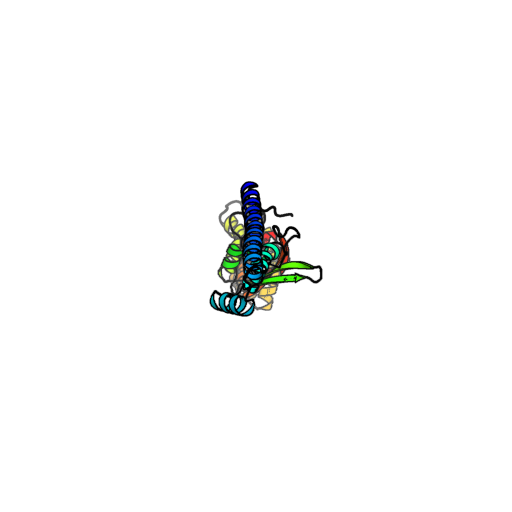15.332 2.289 -28.092 1.00 73.44 219 THR A CA 1
ATOM 1663 C C . THR A 1 219 ? 14.228 1.752 -27.176 1.00 73.44 219 THR A C 1
ATOM 1665 O O . THR A 1 219 ? 14.427 1.709 -25.967 1.00 73.44 219 THR A O 1
ATOM 1668 N N . PHE A 1 220 ? 13.097 1.269 -27.712 1.00 79.88 220 PHE A N 1
ATOM 1669 C CA . PHE A 1 220 ? 12.021 0.719 -26.868 1.00 79.88 220 PHE A CA 1
ATOM 1670 C C . PHE A 1 220 ? 12.395 -0.583 -26.182 1.00 79.88 220 PHE A C 1
ATOM 1672 O O . PHE A 1 220 ? 12.162 -0.745 -24.991 1.00 79.88 220 PHE A O 1
ATOM 1679 N N . THR A 1 221 ? 12.953 -1.526 -26.944 1.00 85.31 221 THR A N 1
ATOM 1680 C CA . THR A 1 221 ? 13.275 -2.856 -26.416 1.00 85.31 221 THR A CA 1
ATOM 1681 C C . THR A 1 221 ? 14.363 -2.743 -25.352 1.00 85.31 221 THR A C 1
ATOM 1683 O O . THR A 1 221 ? 14.247 -3.366 -24.299 1.00 85.31 221 THR A O 1
ATOM 1686 N N . LEU A 1 222 ? 15.358 -1.879 -25.590 1.00 87.38 222 LEU A N 1
ATOM 1687 C CA . LEU A 1 222 ? 16.367 -1.512 -24.605 1.00 87.38 222 LEU A CA 1
ATOM 1688 C C . LEU A 1 222 ? 15.739 -0.845 -23.377 1.00 87.38 222 LEU A C 1
ATOM 1690 O O . LEU A 1 222 ? 15.997 -1.283 -22.262 1.00 87.38 222 LEU A O 1
ATOM 1694 N N . MET A 1 223 ? 14.908 0.187 -23.563 1.00 89.00 223 MET A N 1
ATOM 1695 C CA . MET A 1 223 ? 14.269 0.906 -22.455 1.00 89.00 223 MET A CA 1
ATOM 1696 C C . MET A 1 223 ? 13.423 -0.026 -21.592 1.00 89.00 223 MET A C 1
ATOM 1698 O O . MET A 1 223 ? 13.535 0.008 -20.369 1.00 89.00 223 MET A O 1
ATOM 1702 N N . ARG A 1 224 ? 12.625 -0.888 -22.227 1.00 91.88 224 ARG A N 1
ATOM 1703 C CA . ARG A 1 224 ? 11.820 -1.905 -21.558 1.00 91.88 224 ARG A CA 1
ATOM 1704 C C . ARG A 1 224 ? 12.698 -2.838 -20.731 1.00 91.88 224 ARG A C 1
ATOM 1706 O O . ARG A 1 224 ? 12.445 -2.970 -19.544 1.00 91.88 224 ARG A O 1
ATOM 1713 N N . GLU A 1 225 ? 13.736 -3.429 -21.325 1.00 93.44 225 GLU A N 1
ATOM 1714 C CA . GLU A 1 225 ? 14.615 -4.374 -20.621 1.00 93.44 225 GLU A CA 1
ATOM 1715 C C . GLU A 1 225 ? 15.405 -3.700 -19.490 1.00 93.44 225 GLU A C 1
ATOM 1717 O O . GLU A 1 225 ? 15.582 -4.290 -18.428 1.00 93.44 225 GLU A O 1
ATOM 1722 N N . VAL A 1 226 ? 15.838 -2.449 -19.671 1.00 93.56 226 VAL A N 1
ATOM 1723 C CA . VAL A 1 226 ? 16.492 -1.656 -18.620 1.00 93.56 226 VAL A CA 1
ATOM 1724 C C . VAL A 1 226 ? 15.537 -1.391 -17.458 1.00 93.56 226 VAL A C 1
ATOM 1726 O O . VAL A 1 226 ? 15.920 -1.604 -16.308 1.00 93.56 226 VAL A O 1
ATOM 1729 N N . VAL A 1 227 ? 14.304 -0.948 -17.733 1.00 95.38 227 VAL A N 1
ATOM 1730 C CA . VAL A 1 227 ? 13.311 -0.699 -16.678 1.00 95.38 227 VAL A CA 1
ATOM 1731 C C . VAL A 1 227 ? 12.917 -1.999 -15.988 1.00 95.38 227 VAL A C 1
ATOM 1733 O O . VAL A 1 227 ? 12.913 -2.030 -14.766 1.00 95.38 227 VAL A O 1
ATOM 1736 N N . GLU A 1 228 ? 12.645 -3.066 -16.732 1.00 95.88 228 GLU A N 1
ATOM 1737 C CA . GLU A 1 228 ? 12.280 -4.380 -16.192 1.00 95.88 228 GLU A CA 1
ATOM 1738 C C . GLU A 1 228 ? 13.394 -4.940 -15.295 1.00 95.88 228 GLU A C 1
ATOM 1740 O O . GLU A 1 228 ? 13.152 -5.241 -14.129 1.00 95.88 228 GLU A O 1
ATOM 1745 N N . THR A 1 229 ? 14.646 -4.938 -15.771 1.00 96.31 229 THR A N 1
ATOM 1746 C CA . THR A 1 229 ? 15.803 -5.422 -14.994 1.00 96.31 229 THR A CA 1
ATOM 1747 C C . THR A 1 229 ? 16.041 -4.601 -13.725 1.00 96.31 229 THR A C 1
ATOM 1749 O O . THR A 1 229 ? 16.466 -5.128 -12.694 1.00 96.31 229 THR A O 1
ATOM 1752 N N . TRP A 1 230 ? 15.822 -3.285 -13.789 1.00 96.69 230 TRP A N 1
ATOM 1753 C CA . TRP A 1 230 ? 15.859 -2.429 -12.606 1.00 96.69 230 TRP A CA 1
ATOM 1754 C C . TRP A 1 230 ? 14.693 -2.723 -11.664 1.00 96.69 230 TRP A C 1
ATOM 1756 O O . TRP A 1 230 ? 14.885 -2.751 -10.447 1.00 96.69 230 TRP A O 1
ATOM 1766 N N . ALA A 1 231 ? 13.501 -2.941 -12.212 1.00 97.06 231 ALA A N 1
ATOM 1767 C CA . ALA A 1 231 ? 12.292 -3.110 -11.436 1.00 97.06 231 ALA A CA 1
ATOM 1768 C C . ALA A 1 231 ? 12.332 -4.388 -10.593 1.00 97.06 231 ALA A C 1
ATOM 1770 O O . ALA A 1 231 ? 12.040 -4.322 -9.402 1.00 97.06 231 ALA A O 1
ATOM 1771 N N . GLU A 1 232 ? 12.828 -5.490 -11.159 1.00 96.88 232 GLU A N 1
ATOM 1772 C CA . GLU A 1 232 ? 13.097 -6.753 -10.449 1.00 96.88 232 GLU A CA 1
ATOM 1773 C C . GLU A 1 232 ? 14.014 -6.595 -9.224 1.00 96.88 232 GLU A C 1
ATOM 1775 O O . GLU A 1 232 ? 13.964 -7.384 -8.286 1.00 96.88 232 GLU A O 1
ATOM 1780 N N . ASP A 1 233 ? 14.886 -5.588 -9.226 1.00 94.75 233 ASP A N 1
ATOM 1781 C CA . ASP A 1 233 ? 15.917 -5.399 -8.203 1.00 94.75 233 ASP A CA 1
ATOM 1782 C C . ASP A 1 233 ? 15.531 -4.316 -7.181 1.00 94.75 233 ASP A C 1
ATOM 1784 O O . ASP A 1 233 ? 15.846 -4.415 -5.996 1.00 94.75 233 ASP A O 1
ATOM 1788 N N . ALA A 1 234 ? 14.856 -3.253 -7.625 1.00 96.25 234 ALA A N 1
ATOM 1789 C CA . ALA A 1 234 ? 14.698 -2.033 -6.835 1.00 96.25 234 ALA A CA 1
ATOM 1790 C C . ALA A 1 234 ? 13.300 -1.414 -6.859 1.00 96.25 234 ALA A C 1
ATOM 1792 O O . ALA A 1 234 ? 13.042 -0.489 -6.084 1.00 96.25 234 ALA A O 1
ATOM 1793 N N . TYR A 1 235 ? 12.392 -1.890 -7.711 1.00 96.62 235 TYR A N 1
ATOM 1794 C CA . TYR A 1 235 ? 11.020 -1.401 -7.717 1.00 96.62 235 TYR A CA 1
ATOM 1795 C C . TYR A 1 235 ? 10.184 -2.213 -6.734 1.00 96.62 235 TYR A C 1
ATOM 1797 O O . TYR A 1 235 ? 9.911 -3.385 -6.961 1.00 96.62 235 TYR A O 1
ATOM 1805 N N . TRP A 1 236 ? 9.793 -1.589 -5.617 1.00 97.75 236 TRP A N 1
ATOM 1806 C CA . TRP A 1 236 ? 9.080 -2.263 -4.521 1.00 97.75 236 TRP A CA 1
ATOM 1807 C C . TRP A 1 236 ? 9.803 -3.537 -4.049 1.00 97.75 236 TRP A C 1
ATOM 1809 O O . TRP A 1 236 ? 9.234 -4.623 -4.134 1.00 97.75 236 TRP A O 1
ATOM 1819 N N . PRO A 1 237 ? 11.069 -3.440 -3.599 1.00 98.06 237 PRO A N 1
ATOM 1820 C CA . PRO A 1 237 ? 11.877 -4.622 -3.339 1.00 98.06 237 PRO A CA 1
ATOM 1821 C C . PRO A 1 237 ? 11.299 -5.455 -2.190 1.00 98.06 237 PRO A C 1
ATOM 1823 O O . PRO A 1 237 ? 10.860 -4.922 -1.167 1.00 98.06 237 PRO A O 1
ATOM 1826 N N . VAL A 1 238 ? 11.322 -6.779 -2.357 1.00 98.44 238 VAL A N 1
ATOM 1827 C CA . VAL A 1 238 ? 10.860 -7.732 -1.339 1.00 98.44 238 VAL A CA 1
ATOM 1828 C C . VAL A 1 238 ? 11.628 -7.519 -0.035 1.00 98.44 238 VAL A C 1
ATOM 1830 O O . VAL A 1 238 ? 12.852 -7.397 -0.021 1.00 98.44 238 VAL A O 1
ATOM 1833 N N . GLY A 1 239 ? 10.905 -7.492 1.081 1.00 98.25 239 GLY A N 1
ATOM 1834 C CA . GLY A 1 239 ? 11.471 -7.264 2.405 1.00 98.25 239 GLY A CA 1
ATOM 1835 C C . GLY A 1 239 ? 11.582 -5.791 2.809 1.00 98.25 239 GLY A C 1
ATOM 1836 O O . GLY A 1 239 ? 11.854 -5.538 3.986 1.00 98.25 239 GLY A O 1
ATOM 1837 N N . GLU A 1 240 ? 11.348 -4.836 1.897 1.00 98.31 240 GLU A N 1
ATOM 1838 C CA . GLU A 1 240 ? 11.357 -3.406 2.224 1.00 98.31 240 GLU A CA 1
ATOM 1839 C C . GLU A 1 240 ? 10.299 -3.108 3.295 1.00 98.31 240 GLU A C 1
ATOM 1841 O O . GLU A 1 240 ? 9.126 -3.467 3.115 1.00 98.31 240 GLU A O 1
ATOM 1846 N N . PRO A 1 241 ? 10.685 -2.479 4.421 1.00 98.50 241 PRO A N 1
ATOM 1847 C CA . PRO A 1 241 ? 9.745 -2.141 5.470 1.00 98.50 241 PRO A CA 1
ATOM 1848 C C . PRO A 1 241 ? 8.782 -1.047 5.012 1.00 98.50 241 PRO A C 1
ATOM 1850 O O . PRO A 1 241 ? 9.140 -0.108 4.293 1.00 98.50 241 PRO A O 1
ATOM 1853 N N . VAL A 1 242 ? 7.550 -1.155 5.496 1.00 98.62 242 VAL A N 1
ATOM 1854 C CA . VAL A 1 242 ? 6.512 -0.153 5.288 1.00 98.62 242 VAL A CA 1
ATOM 1855 C C . VAL A 1 242 ? 5.865 0.238 6.605 1.00 98.62 242 VAL A C 1
ATOM 1857 O O . VAL A 1 242 ? 5.735 -0.576 7.521 1.00 98.62 242 VAL A O 1
ATOM 1860 N N . GLU A 1 243 ? 5.411 1.483 6.672 1.00 98.56 243 GLU A N 1
ATOM 1861 C CA . GLU A 1 243 ? 4.572 1.997 7.745 1.00 98.56 243 GLU A CA 1
ATOM 1862 C C . GLU A 1 243 ? 3.383 2.749 7.145 1.00 98.56 243 GLU A C 1
ATOM 1864 O O . GLU A 1 243 ? 3.547 3.600 6.269 1.00 98.56 243 GLU A O 1
ATOM 1869 N N . ILE A 1 244 ? 2.178 2.449 7.623 1.00 98.38 244 ILE A N 1
ATOM 1870 C CA . ILE A 1 244 ? 0.962 3.176 7.257 1.00 98.38 244 ILE A CA 1
ATOM 1871 C C . ILE A 1 244 ? 0.261 3.602 8.540 1.00 98.38 244 ILE A C 1
ATOM 1873 O O . ILE A 1 244 ? 0.069 2.789 9.446 1.00 98.38 244 ILE A O 1
ATOM 1877 N N . GLN A 1 245 ? -0.123 4.873 8.627 1.00 98.19 245 GLN A N 1
ATOM 1878 C CA . GLN A 1 245 ? -0.830 5.408 9.783 1.00 98.19 245 GLN A CA 1
ATOM 1879 C C . GLN A 1 245 ? -2.188 5.978 9.395 1.00 98.19 245 GLN A C 1
ATOM 1881 O O . GLN A 1 245 ? -2.334 6.672 8.387 1.00 98.19 245 GLN A O 1
ATOM 1886 N N . TRP A 1 246 ? -3.168 5.752 10.263 1.00 98.25 246 TRP A N 1
ATOM 1887 C CA . TRP A 1 246 ? -4.490 6.359 10.209 1.00 98.25 246 TRP A CA 1
ATOM 1888 C C . TRP A 1 246 ? -4.784 7.070 11.522 1.00 98.25 246 TRP A C 1
ATOM 1890 O O . TRP A 1 246 ? -4.444 6.581 12.598 1.00 98.25 246 TRP A O 1
ATOM 1900 N N . THR A 1 247 ? -5.479 8.195 11.438 1.00 97.62 247 THR A N 1
ATOM 1901 C CA . THR A 1 247 ? -6.027 8.896 12.600 1.00 97.62 247 THR A CA 1
ATOM 1902 C C . THR A 1 247 ? -7.498 8.536 12.732 1.00 97.62 247 THR A C 1
ATOM 1904 O O . THR A 1 247 ? -8.257 8.704 11.778 1.00 97.62 247 THR A O 1
ATOM 1907 N N . VAL A 1 248 ? -7.908 8.050 13.903 1.00 96.44 248 VAL A N 1
ATOM 1908 C CA . VAL A 1 248 ? -9.323 7.849 14.234 1.00 96.44 248 VAL A CA 1
ATOM 1909 C C . VAL A 1 248 ? -9.921 9.198 14.614 1.00 96.44 248 VAL A C 1
ATOM 1911 O O . VAL A 1 248 ? -9.360 9.933 15.430 1.00 96.44 248 VAL A O 1
ATOM 1914 N N . ASN A 1 249 ? -11.051 9.536 14.003 1.00 94.81 249 ASN A N 1
ATOM 1915 C CA . ASN A 1 249 ? -11.732 10.798 14.242 1.00 94.81 249 ASN A CA 1
ATOM 1916 C C . ASN A 1 249 ? -12.347 10.835 15.654 1.00 94.81 249 ASN A C 1
ATOM 1918 O O . ASN A 1 249 ? -12.617 9.786 16.243 1.00 94.81 249 ASN A O 1
ATOM 1922 N N . PRO A 1 250 ? -12.628 12.032 16.208 1.00 90.50 250 PRO A N 1
ATOM 1923 C CA . PRO A 1 250 ? -13.194 12.167 17.555 1.00 90.50 250 PRO A CA 1
ATOM 1924 C C . PRO A 1 250 ? -14.545 11.466 17.765 1.00 90.50 250 PRO A C 1
ATOM 1926 O O . PRO A 1 250 ? -14.942 11.235 18.904 1.00 90.50 250 PRO A O 1
ATOM 1929 N N . ASP A 1 251 ? -15.256 11.130 16.685 1.00 88.31 251 ASP A N 1
ATOM 1930 C CA . ASP A 1 251 ? -16.505 10.367 16.742 1.00 88.31 251 ASP A CA 1
ATOM 1931 C C . ASP A 1 251 ? -16.303 8.892 17.139 1.00 88.31 251 ASP A C 1
ATOM 1933 O O . ASP A 1 251 ? -17.276 8.221 17.487 1.00 88.31 251 ASP A O 1
ATOM 1937 N N . GLY A 1 252 ? -15.064 8.388 17.083 1.00 88.81 252 GLY A N 1
ATOM 1938 C CA . GLY A 1 252 ? -14.706 6.997 17.352 1.00 88.81 252 GLY A CA 1
ATOM 1939 C C . GLY A 1 252 ? -15.262 5.994 16.337 1.00 88.81 252 GLY A C 1
ATOM 1940 O O . GLY A 1 252 ? -15.273 4.797 16.613 1.00 88.81 252 GLY A O 1
ATOM 1941 N N . ARG A 1 253 ? -15.773 6.458 15.192 1.00 89.81 253 ARG A N 1
ATOM 1942 C CA . ARG A 1 253 ? -16.436 5.620 14.178 1.00 89.81 253 ARG A CA 1
ATOM 1943 C C . ARG A 1 253 ? -15.883 5.808 12.777 1.00 89.81 253 ARG A C 1
ATOM 1945 O O . ARG A 1 253 ? -16.167 4.997 11.902 1.00 89.81 253 ARG A O 1
ATOM 1952 N N . SER A 1 254 ? -15.125 6.868 12.549 1.00 93.25 254 SER A N 1
ATOM 1953 C CA . SER A 1 254 ? -14.480 7.130 11.275 1.00 93.25 254 SER A CA 1
ATOM 1954 C C . SER A 1 254 ? -12.981 7.323 11.459 1.00 93.25 254 SER A C 1
ATOM 1956 O O . SER A 1 254 ? -12.483 7.553 12.561 1.00 93.25 254 SER A O 1
ATOM 1958 N N . PHE A 1 255 ? -12.237 7.191 10.369 1.00 97.06 255 PHE A N 1
ATOM 1959 C CA . PHE A 1 255 ? -10.796 7.387 10.359 1.00 97.06 255 PHE A CA 1
ATOM 1960 C C . PHE A 1 255 ? -10.368 8.086 9.071 1.00 97.06 255 PHE A C 1
ATOM 1962 O O . PHE A 1 255 ? -11.148 8.245 8.132 1.00 97.06 255 PHE A O 1
ATOM 1969 N N . SER A 1 256 ? -9.124 8.535 9.026 1.00 96.25 256 SER A N 1
ATOM 1970 C CA . SER A 1 256 ? -8.512 9.112 7.834 1.00 96.25 256 SER A CA 1
ATOM 1971 C C . SER A 1 256 ? -7.061 8.680 7.743 1.00 96.25 256 SER A C 1
ATOM 1973 O O . SER A 1 256 ? -6.375 8.627 8.764 1.00 96.25 256 SER A O 1
ATOM 1975 N N . LEU A 1 257 ? -6.586 8.403 6.530 1.00 97.12 257 LEU A N 1
ATOM 1976 C CA . LEU A 1 257 ? -5.171 8.147 6.287 1.00 97.12 257 LEU A CA 1
ATOM 1977 C C . LEU A 1 257 ? -4.344 9.370 6.705 1.00 97.12 257 LEU A C 1
ATOM 1979 O O . LEU A 1 257 ? -4.632 10.488 6.280 1.00 97.12 257 LEU A O 1
ATOM 1983 N N . ALA A 1 258 ? -3.340 9.145 7.545 1.00 96.56 258 ALA A N 1
ATOM 1984 C CA . ALA A 1 258 ? -2.456 10.180 8.062 1.00 96.56 258 ALA A CA 1
ATOM 1985 C C . ALA A 1 258 ? -1.120 10.196 7.312 1.00 96.56 258 ALA A C 1
ATOM 1987 O O . ALA A 1 258 ? -0.656 11.261 6.905 1.00 96.56 258 ALA A O 1
ATOM 1988 N N . SER A 1 259 ? -0.509 9.027 7.107 1.00 97.06 259 SER A N 1
ATOM 1989 C CA . SER A 1 259 ? 0.770 8.908 6.407 1.00 97.06 259 SER A CA 1
ATOM 1990 C C . SER A 1 259 ? 0.997 7.506 5.843 1.00 97.06 259 SER A C 1
ATOM 1992 O O . SER A 1 259 ? 0.423 6.521 6.307 1.00 97.06 259 SER A O 1
ATOM 1994 N N . MET A 1 260 ? 1.868 7.437 4.837 1.00 97.88 260 MET A N 1
ATOM 1995 C CA . MET A 1 260 ? 2.454 6.210 4.305 1.00 97.88 260 MET A CA 1
ATOM 1996 C C . MET A 1 260 ? 3.953 6.446 4.160 1.00 97.88 260 MET A C 1
ATOM 1998 O O . MET A 1 260 ? 4.358 7.487 3.638 1.00 97.88 260 MET A O 1
ATOM 2002 N N . ASN A 1 261 ? 4.772 5.514 4.632 1.00 97.88 261 ASN A N 1
ATOM 2003 C CA . ASN A 1 261 ? 6.220 5.649 4.625 1.00 97.88 261 ASN A CA 1
ATOM 2004 C C . ASN A 1 261 ? 6.894 4.337 4.211 1.00 97.88 261 ASN A C 1
ATOM 2006 O O . ASN A 1 261 ? 6.647 3.286 4.797 1.00 97.88 261 ASN A O 1
ATOM 2010 N N . SER A 1 262 ? 7.737 4.424 3.187 1.00 97.94 262 SER A N 1
ATOM 2011 C CA . SER A 1 262 ? 8.634 3.376 2.700 1.00 97.94 262 SER A CA 1
ATOM 2012 C C . SER A 1 262 ? 9.585 4.007 1.682 1.00 97.94 262 SER A C 1
ATOM 2014 O O . SER A 1 262 ? 9.173 4.920 0.954 1.00 97.94 262 SER A O 1
ATOM 2016 N N . ASN A 1 263 ? 10.828 3.526 1.559 1.00 96.94 263 ASN A N 1
ATOM 2017 C CA . ASN A 1 263 ? 11.707 4.029 0.497 1.00 96.94 263 ASN A CA 1
ATOM 2018 C C . ASN A 1 263 ? 11.166 3.662 -0.892 1.00 96.94 263 ASN A C 1
ATOM 2020 O O . ASN A 1 263 ? 11.308 4.455 -1.824 1.00 96.94 263 ASN A O 1
ATOM 2024 N N . ALA A 1 264 ? 10.469 2.524 -1.012 1.00 95.75 264 ALA A N 1
ATOM 2025 C CA . ALA A 1 264 ? 9.814 2.077 -2.244 1.00 95.75 264 ALA A CA 1
ATOM 2026 C C . ALA A 1 264 ? 8.721 3.037 -2.748 1.00 95.75 264 ALA A C 1
ATOM 2028 O O . ALA A 1 264 ? 8.376 3.040 -3.931 1.00 95.75 264 ALA A O 1
ATOM 2029 N N . TRP A 1 265 ? 8.164 3.856 -1.856 1.00 96.62 265 TRP A N 1
ATOM 2030 C CA . TRP A 1 265 ? 7.042 4.751 -2.142 1.00 96.62 265 TRP A CA 1
ATOM 2031 C C . TRP A 1 265 ? 7.458 6.208 -2.336 1.00 96.62 265 TRP A C 1
ATOM 2033 O O . TRP A 1 265 ? 6.616 7.075 -2.575 1.00 96.62 265 TRP A O 1
ATOM 2043 N N . LYS A 1 266 ? 8.756 6.509 -2.236 1.00 93.62 266 LYS A N 1
ATOM 2044 C CA . LYS A 1 266 ? 9.258 7.879 -2.313 1.00 93.62 266 LYS A CA 1
ATOM 2045 C C . LYS A 1 266 ? 8.881 8.528 -3.648 1.00 93.62 266 LYS A C 1
ATOM 2047 O O . LYS A 1 266 ? 9.203 8.017 -4.715 1.00 93.62 266 LYS A O 1
ATOM 2052 N N . GLY A 1 267 ? 8.214 9.680 -3.572 1.00 89.62 267 GLY A N 1
ATOM 2053 C CA . GLY A 1 267 ? 7.780 10.441 -4.747 1.00 89.62 267 GLY A CA 1
ATOM 2054 C C . GLY A 1 267 ? 6.530 9.895 -5.445 1.00 89.62 267 GLY A C 1
ATOM 2055 O O . GLY A 1 267 ? 6.126 10.471 -6.450 1.00 89.62 267 GLY A O 1
ATOM 2056 N N . LYS A 1 268 ? 5.901 8.831 -4.925 1.00 93.25 268 LYS A N 1
ATOM 2057 C CA . LYS A 1 268 ? 4.642 8.291 -5.455 1.00 93.25 268 LYS A CA 1
ATOM 2058 C C . LYS A 1 268 ? 3.446 8.893 -4.710 1.00 93.25 268 LYS A C 1
ATOM 2060 O O . LYS A 1 268 ? 3.488 8.983 -3.480 1.00 93.25 268 LYS A O 1
ATOM 2065 N N . PRO A 1 269 ? 2.375 9.306 -5.407 1.00 94.50 269 PRO A N 1
ATOM 2066 C CA . PRO A 1 269 ? 1.148 9.721 -4.744 1.00 94.50 269 PRO A CA 1
ATOM 2067 C C . PRO A 1 269 ? 0.452 8.508 -4.109 1.00 94.50 269 PRO A C 1
ATOM 2069 O O . PRO A 1 269 ? 0.582 7.375 -4.573 1.00 94.50 269 PRO A O 1
ATOM 2072 N N . PHE A 1 270 ? -0.330 8.741 -3.051 1.00 94.75 270 PHE A N 1
ATOM 2073 C CA . PHE A 1 270 ? -1.029 7.659 -2.343 1.00 94.75 270 PHE A CA 1
ATOM 2074 C C . PHE A 1 270 ? -2.018 6.900 -3.235 1.00 94.75 270 PHE A C 1
ATOM 2076 O O . PHE A 1 270 ? -2.211 5.705 -3.034 1.00 94.75 270 PHE A O 1
ATOM 2083 N N . SER A 1 271 ? -2.612 7.567 -4.232 1.00 94.00 271 SER A N 1
ATOM 2084 C CA . SER A 1 271 ? -3.497 6.931 -5.215 1.00 94.00 271 SER A CA 1
ATOM 2085 C C . SER A 1 271 ? -2.816 5.773 -5.936 1.00 94.00 271 SER A C 1
ATOM 2087 O O . SER A 1 271 ? -3.403 4.702 -6.032 1.00 94.00 271 SER A O 1
ATOM 2089 N N . ASP A 1 272 ? -1.575 5.973 -6.377 1.00 93.75 272 ASP A N 1
ATOM 2090 C CA . ASP A 1 272 ? -0.835 4.996 -7.177 1.00 93.75 272 ASP A CA 1
ATOM 2091 C C . ASP A 1 272 ? -0.377 3.828 -6.304 1.00 93.75 272 ASP A C 1
ATOM 2093 O O . ASP A 1 272 ? -0.393 2.678 -6.730 1.00 93.75 272 ASP A O 1
ATOM 2097 N N . ILE A 1 273 ? -0.018 4.110 -5.048 1.00 97.06 273 ILE A N 1
ATOM 2098 C CA . ILE A 1 273 ? 0.331 3.073 -4.073 1.00 97.06 273 ILE A CA 1
ATOM 2099 C C . ILE A 1 273 ? -0.895 2.200 -3.787 1.00 97.06 273 ILE A C 1
ATOM 2101 O O . ILE A 1 273 ? -0.788 0.977 -3.795 1.00 97.06 273 ILE A O 1
ATOM 2105 N N . PHE A 1 274 ? -2.071 2.800 -3.571 1.00 96.06 274 PHE A N 1
ATOM 2106 C CA . PHE A 1 274 ? -3.289 2.022 -3.345 1.00 96.06 274 PHE A CA 1
ATOM 2107 C C . PHE A 1 274 ? -3.765 1.273 -4.580 1.00 96.06 274 PHE A C 1
ATOM 2109 O O . PHE A 1 274 ? -4.255 0.162 -4.419 1.00 96.06 274 PHE A O 1
ATOM 2116 N N . ALA A 1 275 ? -3.578 1.822 -5.780 1.00 95.69 275 ALA A N 1
ATOM 2117 C CA . ALA A 1 275 ? -3.915 1.114 -7.008 1.00 95.69 275 ALA A CA 1
ATOM 2118 C C . ALA A 1 275 ? -3.163 -0.221 -7.103 1.00 95.69 275 ALA A C 1
ATOM 2120 O O . ALA A 1 275 ? -3.757 -1.211 -7.494 1.00 95.69 275 ALA A O 1
ATOM 2121 N N . VAL A 1 276 ? -1.901 -0.276 -6.662 1.00 97.06 276 VAL A N 1
ATOM 2122 C CA . VAL A 1 276 ? -1.121 -1.526 -6.616 1.00 97.06 276 VAL A CA 1
ATOM 2123 C C . VAL A 1 276 ? -1.535 -2.437 -5.449 1.00 97.06 276 VAL A C 1
ATOM 2125 O O . VAL A 1 276 ? -1.475 -3.655 -5.568 1.00 97.06 276 VAL A O 1
ATOM 2128 N N . LEU A 1 277 ? -1.946 -1.880 -4.305 1.00 97.12 277 LEU A N 1
ATOM 2129 C CA . LEU A 1 277 ? -2.332 -2.672 -3.124 1.00 97.12 277 LEU A CA 1
ATOM 2130 C C . LEU A 1 277 ? -3.720 -3.324 -3.221 1.00 97.12 277 LEU A C 1
ATOM 2132 O O . LEU A 1 277 ? -4.016 -4.217 -2.427 1.00 97.12 277 LEU A O 1
ATOM 2136 N N . TYR A 1 278 ? -4.586 -2.828 -4.104 1.00 96.38 278 TYR A N 1
ATOM 2137 C CA . TYR A 1 278 ? -5.997 -3.223 -4.187 1.00 96.38 278 TYR A CA 1
ATOM 2138 C C . TYR A 1 278 ? -6.415 -3.830 -5.534 1.00 96.38 278 TYR A C 1
ATOM 2140 O O . TYR A 1 278 ? -7.596 -4.161 -5.672 1.00 96.38 278 TYR A O 1
ATOM 2148 N N . ASP A 1 279 ? -5.492 -3.957 -6.488 1.00 90.12 279 ASP A N 1
ATOM 2149 C CA . ASP A 1 279 ? -5.685 -4.731 -7.728 1.00 90.12 279 ASP A CA 1
ATOM 2150 C C . ASP A 1 279 ? -5.559 -6.233 -7.439 1.00 90.12 279 ASP A C 1
ATOM 2152 O O . ASP A 1 279 ? -6.452 -6.995 -7.873 1.00 90.12 279 ASP A O 1
#

pLDDT: mean 83.41, std 15.83, range [31.61, 98.75]

Sequence (279 aa):
MTLLPDSVPTSVARAFLFGTFGLGVVFALYGNAWYLDFVRKRWEALRQEPDQAAALARARQTGGVHLVAPIVAFALVIAAVVVPHLNLPSWGGGSVALVRDGYMTGYSSTTIGKALAASFDHAEWQSFTSDKGATVVKFTGKINASLHANAIEQLMRPVNEAATDNDINTRYGSYDTLLPYYQTAIEHLKARNRLQPIADKHGCAQSATQASCDAIRATFTLMREVVETWAEDAYWPVGEPVEIQWTVNPDGRSFSLASMNSNAWKGKPFSDIFAVLYD

Radius of gyration: 35.29 Å; chains: 1; bounding box: 72×36×111 Å

Secondary structure (DSSP, 8-state):
-----S-PPPHHHHHHHHHHHHHHHHHHHHHHHHHHHHHHHHHHHHHH-S-HHHHHHHHHHT----THHHHHHHHHHHHHHHTTTS----SSSHHHHHHHTS-BTTB-SS-HHHHHHHHEEEEEEEEEE-TTS-EEEEEEEEE-HHHHHHHHHHHHHHHHHHHH---HHHHHHHHHHHHHHHHHHHHHHHHTT-HHHHHHHTT-TT--SGGGS-SHHHHHHHHHHHHHHHHHHHSS-TT-EEEEEEEEPTTSS-EEEEEEE-GGGTT--HHHHHHHHH-

Foldseek 3Di:
DWDDDPDDPPPVVVVVVVVVLVVVVVCLVVVVVVVVVVVVVLVVVCVPDPDNVVSVVVCVVVPHDPPVVNVVVVVVNCCVPVVVVPVPPPPPDQPQCLQQQDADVVQHPDGNVRLDVVFFAPWDWDWDQDPVRWIKIKIKGWGAPVLLVLLLCVLCVQCVVLVPDPDPVSNVVNCVSLVVLLVVLCVVCVVVVNLQVLCVVLVNNPDPDPVVCPPVVSVSVSSSVSSSVSSCPQQSDTGWMKMWMWTQDPVSNIIGTDDIDTPNCPPPDPVSVVVSSRD